Protein AF-A0A7Y2GIX5-F1 (afdb_monomer_lite)

pLDDT: mean 75.98, std 19.27, range [40.0, 98.56]

Radius of gyration: 36.36 Å; chains: 1; bounding box: 66×100×88 Å

Foldseek 3Di:
DDVVVLVVVCVVPVDRDPVLVVVLV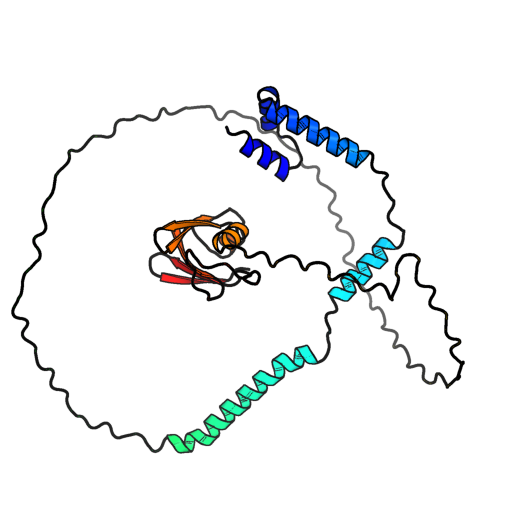VDVVSVVVVVVVVVVVVVVVPPPPDDDPPCPVVVVVVVVVVVVPDPPDPVVVVVVVVVVVVVVVVVVVCVVCVVVPPPPDDDPDPPPDPPDDDDDDDDDDDDDDDDDDDDDDDDDDDDDPDDDDPDDDPDPPPDPPDDPPPDDPDDPPDDPPPDPDPDDDPDDDPPPPPPPPPPDPPPDDVPPPDDPPPPPPQDFDAPQRLVVQQQFHWDDDDFWIFTQDGDPPGLCVVLVHDHGKTWQDFPPHGHGPPDGHHPPRNSQWTWIADPNDTDITGGD

Sequence (300 aa):
MKCSNYREEFEVQGIASGEFTSHSLECADCAQFLKEDSALTELIGELPKREAPADFGVAVRSRIQRRKSGPSGFWSVARIAVPAAAMILIVGFVVMNSDLFINDSPKLNDTAVKLDKRDTTGDEAPVLQEENAGEPVSPKESIPVAESNSELAAGDREVPNGPSKDEDQEARKDIPVKKKESLSSIDSTDQAFEEVETTNPPGLDPDKKLEDVKRPEKRSFTDSEILRALGMNTVWNGSRLMVTSVTRNSVAQRSGVRTGDRILSIDGRAVSKDSVGSAKAQALALRVMRKGKALNLSIR

Secondary structure (DSSP, 8-state):
--HHHHHHHHHHHSS--HHHHHHHHH-HHHHHHHHHHHHHHHHHHHS--PPPPTTHHHHHHHHHHHHH----STHHHHHHHHHHHHHHHHHHHHHHHHTTTSS------------------------------------------------------------------------------------------------PPTT--TTS------PPP-PPEEHHHHHHHTTEEEEEETTEEEEEEE-TT-HHHHTT--TTPEEEEETTEEP-TT-EE-TT----EEEEEETTEEEEEE--

Structure (mmCIF, N/CA/C/O backbone):
data_AF-A0A7Y2GIX5-F1
#
_entry.id   AF-A0A7Y2GIX5-F1
#
loop_
_atom_site.group_PDB
_atom_site.id
_atom_site.type_symbol
_atom_site.label_atom_id
_atom_site.label_alt_id
_atom_site.label_comp_id
_atom_site.label_asym_id
_atom_site.label_entity_id
_atom_site.label_seq_id
_atom_site.pdbx_PDB_ins_code
_atom_site.Cartn_x
_atom_site.Cartn_y
_atom_site.Cartn_z
_atom_site.occupancy
_atom_site.B_iso_or_equiv
_atom_site.auth_seq_id
_atom_site.auth_comp_id
_atom_site.auth_asym_id
_atom_site.auth_atom_id
_atom_site.pdbx_PDB_model_num
ATOM 1 N N . MET A 1 1 ? 5.798 27.059 -12.570 1.00 62.78 1 MET A N 1
ATOM 2 C CA . MET A 1 1 ? 5.590 25.677 -12.068 1.00 62.78 1 MET A CA 1
ATOM 3 C C . MET A 1 1 ? 6.943 25.079 -11.704 1.00 62.78 1 MET A C 1
ATOM 5 O O . MET A 1 1 ? 7.944 25.597 -12.177 1.00 62.78 1 MET A O 1
ATOM 9 N N . LYS A 1 2 ? 7.007 24.063 -10.836 1.00 86.75 2 LYS A N 1
ATOM 10 C CA . LYS A 1 2 ? 8.286 23.442 -10.445 1.00 86.75 2 LYS A CA 1
ATOM 11 C C . LYS A 1 2 ? 8.685 22.384 -11.479 1.00 86.75 2 LYS A C 1
AT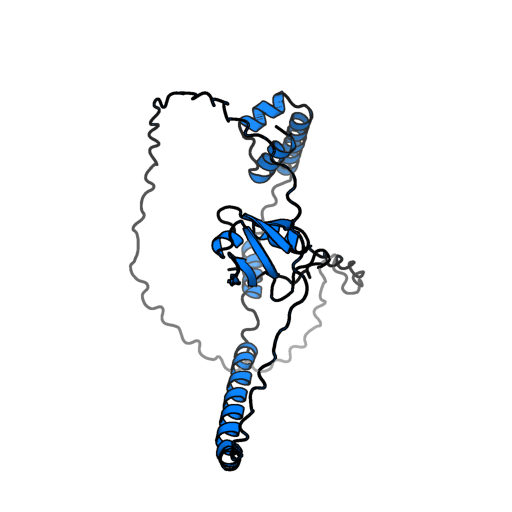OM 13 O O . LYS A 1 2 ? 7.836 21.571 -11.836 1.00 86.75 2 LYS A O 1
ATOM 18 N N . CYS A 1 3 ? 9.956 22.351 -11.888 1.00 90.00 3 CYS A N 1
ATOM 19 C CA . CYS A 1 3 ? 10.505 21.366 -12.837 1.00 90.00 3 CYS A CA 1
ATOM 20 C C . CYS A 1 3 ? 10.220 19.907 -12.428 1.00 90.00 3 CYS A C 1
ATOM 22 O O . CYS A 1 3 ? 10.096 19.030 -13.275 1.00 90.00 3 CYS A O 1
ATOM 24 N N . SER A 1 4 ? 10.047 19.651 -11.126 1.00 89.00 4 SER A N 1
ATOM 25 C CA . SER A 1 4 ? 9.683 18.338 -10.584 1.00 89.00 4 SER A CA 1
ATOM 26 C C . SER A 1 4 ? 8.374 17.780 -11.146 1.00 89.00 4 SER A C 1
ATOM 28 O O . SER A 1 4 ? 8.296 16.587 -11.402 1.00 89.00 4 SER A O 1
ATOM 30 N N . ASN A 1 5 ? 7.361 18.627 -11.357 1.00 89.62 5 ASN A N 1
ATOM 31 C CA . ASN A 1 5 ? 6.044 18.169 -11.811 1.00 89.62 5 ASN A CA 1
ATOM 32 C C . ASN A 1 5 ? 6.099 17.702 -13.269 1.00 89.62 5 ASN A C 1
ATOM 34 O O . ASN A 1 5 ? 5.530 16.680 -13.625 1.00 89.62 5 ASN A O 1
ATOM 38 N N . TYR A 1 6 ? 6.841 18.447 -14.084 1.00 87.69 6 TYR A N 1
ATOM 39 C CA . TYR A 1 6 ? 7.072 18.160 -15.493 1.00 87.69 6 TYR A CA 1
ATOM 40 C C . TYR A 1 6 ? 7.878 16.871 -15.698 1.00 87.69 6 TYR A C 1
ATOM 42 O O . TYR A 1 6 ? 7.581 16.087 -16.595 1.00 87.69 6 TYR A O 1
ATOM 50 N N . ARG A 1 7 ? 8.856 16.611 -14.822 1.00 88.19 7 ARG A N 1
ATOM 51 C CA . ARG A 1 7 ? 9.623 15.361 -14.835 1.00 88.19 7 ARG A CA 1
ATOM 52 C C . ARG A 1 7 ? 8.773 14.143 -14.464 1.00 88.19 7 ARG A C 1
ATOM 54 O O . ARG A 1 7 ? 8.857 13.127 -15.142 1.00 88.19 7 ARG A O 1
ATOM 61 N N . GLU A 1 8 ? 7.951 14.250 -13.421 1.00 89.62 8 GLU A N 1
ATOM 62 C CA . GLU A 1 8 ? 7.062 13.158 -12.995 1.00 89.62 8 GLU A CA 1
ATOM 63 C C . GLU A 1 8 ? 6.050 12.800 -14.094 1.00 89.62 8 GLU A C 1
ATOM 65 O O . GLU A 1 8 ? 5.787 11.625 -14.343 1.00 89.62 8 GLU A O 1
ATOM 70 N N . GLU A 1 9 ? 5.530 13.800 -14.809 1.00 86.12 9 GLU A N 1
ATOM 71 C CA . GLU A 1 9 ? 4.631 13.565 -15.939 1.00 86.12 9 GLU A CA 1
ATOM 72 C C . GLU A 1 9 ? 5.317 12.804 -17.086 1.00 86.12 9 GLU A C 1
ATOM 74 O O . GLU A 1 9 ? 4.753 11.832 -17.599 1.00 86.12 9 GLU A O 1
ATOM 79 N N . PHE A 1 10 ? 6.546 13.193 -17.445 1.00 89.00 10 PHE A N 1
ATOM 80 C CA . PHE A 1 10 ? 7.330 12.511 -18.477 1.00 89.00 10 PHE A CA 1
ATOM 81 C C . PHE A 1 10 ? 7.661 11.062 -18.088 1.00 89.00 10 PHE A C 1
ATOM 83 O O . PHE A 1 10 ? 7.477 10.156 -18.899 1.00 89.00 10 PHE A O 1
ATOM 90 N N . GLU A 1 11 ? 8.077 10.817 -16.840 1.00 86.50 11 GLU A N 1
ATOM 91 C CA . GLU A 1 11 ? 8.403 9.470 -16.344 1.00 86.50 11 GLU A CA 1
ATOM 92 C C . GLU A 1 11 ? 7.187 8.524 -16.354 1.00 86.50 11 GLU A C 1
ATOM 94 O O . GLU A 1 11 ? 7.335 7.327 -16.603 1.00 86.50 11 GLU A O 1
ATOM 99 N N . VAL A 1 12 ? 5.976 9.039 -16.116 1.00 87.88 12 VAL A N 1
ATOM 100 C CA . VAL A 1 12 ? 4.748 8.225 -16.115 1.00 87.88 12 VAL A CA 1
ATOM 101 C C . VAL A 1 12 ? 4.270 7.901 -17.530 1.00 87.88 12 VAL A C 1
ATOM 103 O O . VAL A 1 12 ? 3.783 6.795 -17.771 1.00 87.88 12 VAL A O 1
ATOM 106 N N . GLN A 1 13 ? 4.362 8.857 -18.457 1.00 87.06 13 GLN A N 1
ATOM 107 C CA . GLN A 1 13 ? 3.805 8.698 -19.803 1.00 87.06 13 GLN A CA 1
ATOM 108 C C . GLN A 1 13 ? 4.812 8.131 -20.811 1.00 87.06 13 GLN A C 1
ATOM 110 O O . GLN A 1 13 ? 4.396 7.518 -21.794 1.00 87.06 13 GLN A O 1
ATOM 115 N N . GLY A 1 14 ? 6.116 8.328 -20.591 1.00 85.62 14 GLY A N 1
ATOM 116 C CA . GLY A 1 14 ? 7.178 7.951 -21.531 1.00 85.62 14 GLY A CA 1
ATOM 117 C C . GLY A 1 14 ? 7.144 8.728 -22.854 1.00 85.62 14 GLY A C 1
ATOM 118 O O . GLY A 1 14 ? 7.783 8.322 -23.821 1.00 85.62 14 GLY A O 1
ATOM 119 N N . ILE A 1 15 ? 6.361 9.809 -22.928 1.00 87.62 15 ILE A N 1
ATOM 120 C CA . ILE A 1 15 ? 6.192 10.656 -24.113 1.00 87.62 15 ILE A CA 1
ATOM 121 C C . ILE A 1 15 ? 6.217 12.115 -23.648 1.00 87.62 15 ILE A C 1
ATOM 123 O O . ILE A 1 15 ? 5.520 12.480 -22.701 1.00 87.62 15 ILE A O 1
ATOM 127 N N . ALA A 1 16 ? 7.005 12.962 -24.316 1.00 86.94 16 ALA A N 1
ATOM 128 C CA . ALA A 1 16 ? 7.039 14.395 -24.039 1.00 86.94 16 ALA A CA 1
ATOM 129 C C . ALA A 1 16 ? 5.707 15.051 -24.423 1.00 86.94 16 ALA A C 1
ATOM 131 O O . ALA A 1 16 ? 5.334 15.081 -25.597 1.00 86.94 16 ALA A O 1
ATOM 132 N N . SER A 1 17 ? 4.997 15.604 -23.438 1.00 91.81 17 SER A N 1
ATOM 133 C CA . SER A 1 17 ? 3.831 16.446 -23.702 1.00 91.81 17 SER A CA 1
ATOM 134 C C . SER A 1 17 ? 4.256 17.757 -24.386 1.00 91.81 17 SER A C 1
ATOM 136 O O . SER A 1 17 ? 5.404 18.204 -24.279 1.00 91.81 17 SER A O 1
ATOM 138 N N . GLY A 1 18 ? 3.334 18.403 -25.108 1.00 91.56 18 GLY A N 1
ATOM 139 C CA . GLY A 1 18 ? 3.608 19.699 -25.747 1.00 91.56 18 GLY A CA 1
ATOM 140 C C . GLY A 1 18 ? 4.026 20.773 -24.733 1.00 91.56 18 GLY A C 1
ATOM 141 O O . GLY A 1 18 ? 4.955 21.539 -24.987 1.00 91.56 18 GLY A O 1
ATOM 142 N N . GLU A 1 19 ? 3.411 20.762 -23.547 1.00 90.94 19 GLU A N 1
ATOM 143 C CA . GLU A 1 19 ? 3.755 21.656 -22.436 1.00 90.94 19 GLU A CA 1
ATOM 144 C C . GLU A 1 19 ? 5.167 21.378 -21.905 1.00 90.94 19 GLU A C 1
ATOM 146 O O . GLU A 1 19 ? 5.965 22.310 -21.781 1.00 90.94 19 GLU A O 1
ATOM 151 N N . PHE A 1 20 ? 5.527 20.106 -21.695 1.00 92.38 20 PHE A N 1
ATOM 152 C CA . PHE A 1 20 ? 6.882 19.722 -21.290 1.00 92.38 20 PHE A CA 1
ATOM 153 C C . PHE A 1 20 ? 7.936 20.191 -22.298 1.00 92.38 20 PHE A C 1
ATOM 155 O O . PHE A 1 20 ? 8.972 20.739 -21.920 1.00 92.38 20 PHE A O 1
ATOM 162 N N . THR A 1 21 ? 7.638 20.032 -23.588 1.00 91.94 21 THR A N 1
ATOM 163 C CA . THR A 1 21 ? 8.539 20.439 -24.671 1.00 91.94 21 THR A CA 1
ATOM 164 C C . THR A 1 21 ? 8.776 21.948 -24.632 1.00 91.94 21 THR A C 1
ATOM 166 O O . THR A 1 21 ? 9.927 22.382 -24.655 1.00 91.94 21 THR A O 1
ATOM 169 N N . SER A 1 22 ? 7.714 22.748 -24.472 1.00 94.62 22 SER A N 1
ATOM 170 C CA . SER A 1 22 ? 7.843 24.206 -24.338 1.00 94.62 22 SER A CA 1
ATOM 171 C C . SER A 1 22 ? 8.658 24.609 -23.105 1.00 94.62 22 SER A C 1
ATOM 173 O O . SER A 1 22 ? 9.561 25.435 -23.208 1.00 94.62 22 SER A O 1
ATOM 175 N N . HIS A 1 23 ? 8.440 23.951 -21.963 1.00 94.56 23 HIS A N 1
ATOM 176 C CA . HIS A 1 23 ? 9.184 24.234 -20.738 1.00 94.56 23 HIS A CA 1
ATOM 177 C C . HIS A 1 23 ? 10.669 23.864 -20.851 1.00 94.56 23 HIS A C 1
ATOM 179 O O . HIS A 1 23 ? 11.533 24.586 -20.351 1.00 94.56 23 HIS A O 1
ATOM 185 N N . SER A 1 24 ? 10.985 22.760 -21.533 1.00 94.31 24 SER A N 1
ATOM 186 C CA . SER A 1 24 ? 12.366 22.317 -21.741 1.00 94.31 24 SER A CA 1
ATOM 187 C C . SER A 1 24 ? 13.188 23.286 -22.598 1.00 94.31 24 SER A C 1
ATOM 189 O O . SER A 1 24 ? 14.404 23.326 -22.457 1.00 94.31 24 SER A O 1
ATOM 191 N N . LEU A 1 25 ? 12.544 24.114 -23.431 1.00 96.19 25 LEU A N 1
ATOM 192 C CA . LEU A 1 25 ? 13.228 25.176 -24.177 1.00 96.19 25 LEU A CA 1
ATOM 193 C C . LEU A 1 25 ? 13.642 26.345 -23.274 1.00 96.19 25 LEU A C 1
ATOM 195 O O . LEU A 1 25 ? 14.626 27.023 -23.562 1.00 96.19 25 LEU A O 1
ATOM 199 N N . GLU A 1 26 ? 12.912 26.572 -22.183 1.00 96.56 26 GLU A N 1
ATOM 200 C CA . GLU A 1 26 ? 13.150 27.682 -21.256 1.00 96.56 26 GLU A CA 1
ATOM 201 C C . GLU A 1 26 ? 14.006 27.274 -20.044 1.00 96.56 26 GLU A C 1
ATOM 203 O O . GLU A 1 26 ? 14.665 28.117 -19.434 1.00 96.56 26 GLU A O 1
ATOM 208 N N . CYS A 1 27 ? 14.021 25.987 -19.679 1.00 96.50 27 CYS A N 1
ATOM 209 C CA . CYS A 1 27 ? 14.715 25.469 -18.501 1.00 96.50 27 CYS A CA 1
ATOM 210 C C . CYS A 1 27 ? 15.914 24.582 -18.872 1.00 96.50 27 CYS A C 1
ATOM 212 O O . CYS A 1 27 ? 15.746 23.476 -19.389 1.00 96.50 27 CYS A O 1
ATOM 214 N N . ALA A 1 28 ? 17.125 25.027 -18.515 1.00 96.56 28 ALA A N 1
ATOM 215 C CA . ALA A 1 28 ? 18.375 24.316 -18.802 1.00 96.56 28 ALA A CA 1
ATOM 216 C C . ALA A 1 28 ? 18.419 22.885 -18.227 1.00 96.56 28 ALA A C 1
ATOM 218 O O . ALA A 1 28 ? 18.836 21.963 -18.925 1.00 96.56 28 ALA A O 1
ATOM 219 N N . ASP A 1 29 ? 17.935 22.682 -16.998 1.00 95.06 29 ASP A N 1
ATOM 220 C CA . ASP A 1 29 ? 17.941 21.363 -16.348 1.00 95.06 29 ASP A CA 1
ATOM 221 C C . ASP A 1 29 ? 17.019 20.368 -17.071 1.00 95.06 29 ASP A C 1
ATOM 223 O O . ASP A 1 29 ? 17.379 19.211 -17.287 1.00 95.06 29 ASP A O 1
ATOM 227 N N . CYS A 1 30 ? 15.831 20.820 -17.493 1.00 93.94 30 CYS A N 1
ATOM 228 C CA . CYS A 1 30 ? 14.892 19.979 -18.239 1.00 93.94 30 CYS A CA 1
ATOM 229 C C . CYS A 1 30 ? 15.415 19.671 -19.650 1.00 93.94 30 CYS A C 1
ATOM 231 O O . CYS A 1 30 ? 15.248 18.552 -20.136 1.00 93.94 30 CYS A O 1
ATOM 233 N N . ALA A 1 31 ? 16.095 20.631 -20.287 1.00 95.31 31 ALA A N 1
ATOM 234 C CA . ALA A 1 31 ? 16.767 20.410 -21.565 1.00 95.31 31 ALA A CA 1
ATOM 235 C C . ALA A 1 31 ? 17.876 19.353 -21.457 1.00 95.31 31 ALA A C 1
ATOM 237 O O . ALA A 1 31 ? 18.022 18.513 -22.347 1.00 95.31 31 ALA A O 1
ATOM 238 N N . GLN A 1 32 ? 18.663 19.387 -20.376 1.00 96.12 32 GLN A N 1
ATOM 239 C CA . GLN A 1 32 ? 19.712 18.400 -20.136 1.00 96.12 32 GLN A CA 1
ATOM 240 C C . GLN A 1 32 ? 19.120 17.005 -19.913 1.00 96.12 32 GLN A C 1
ATOM 242 O O . GLN A 1 32 ? 19.576 16.051 -20.538 1.00 96.12 32 GLN A O 1
ATOM 247 N N . PHE A 1 33 ? 18.063 16.897 -19.108 1.00 94.62 33 PHE A N 1
ATOM 248 C CA . PHE A 1 33 ? 17.370 15.630 -18.879 1.00 94.62 33 PHE A CA 1
ATOM 249 C C . PHE A 1 33 ? 16.856 14.995 -20.184 1.00 94.62 33 PHE A C 1
ATOM 251 O O . PHE A 1 33 ? 17.075 13.809 -20.410 1.00 94.62 33 PHE A O 1
ATOM 258 N N . LEU A 1 34 ? 16.254 15.778 -21.089 1.00 93.69 34 LEU A N 1
ATOM 259 C CA . LEU A 1 34 ? 15.816 15.278 -22.402 1.00 93.69 34 LEU A CA 1
ATOM 260 C C . LEU A 1 34 ? 16.970 14.757 -23.271 1.00 93.69 34 LEU A C 1
ATOM 262 O O . LEU A 1 34 ? 16.812 13.775 -24.000 1.00 93.69 34 LEU A O 1
ATOM 266 N N . LYS A 1 35 ? 18.140 15.402 -23.207 1.00 95.50 35 LYS A N 1
ATOM 267 C CA . LYS A 1 35 ? 19.342 14.926 -23.909 1.00 95.50 35 LYS A CA 1
ATOM 268 C C . LYS A 1 35 ? 19.853 13.613 -23.323 1.00 95.50 35 LYS A C 1
ATOM 270 O O . LYS A 1 35 ? 20.238 12.726 -24.074 1.00 95.50 35 LYS A O 1
ATOM 275 N N . GLU A 1 36 ? 19.842 13.483 -22.000 1.00 95.62 36 GLU A N 1
ATOM 276 C CA . GLU A 1 36 ? 20.255 12.254 -21.316 1.00 95.62 36 GLU A CA 1
ATOM 277 C C . GLU A 1 36 ? 19.303 11.089 -21.622 1.00 95.62 36 GLU A C 1
ATOM 279 O O . GLU A 1 36 ? 19.762 9.991 -21.931 1.00 95.62 36 GLU A O 1
ATOM 284 N N . ASP A 1 37 ? 17.991 11.328 -21.606 1.00 93.88 37 ASP A N 1
ATOM 285 C CA . ASP A 1 37 ? 16.978 10.302 -21.878 1.00 93.88 37 ASP A CA 1
ATOM 286 C C . ASP A 1 37 ? 16.980 9.841 -23.346 1.00 93.88 37 ASP A C 1
ATOM 288 O O . ASP A 1 37 ? 16.918 8.642 -23.636 1.00 93.88 37 ASP A O 1
ATOM 292 N N . SER A 1 38 ? 17.142 10.776 -24.288 1.00 93.19 38 SER A N 1
ATOM 293 C CA . SER A 1 38 ? 17.292 10.432 -25.709 1.00 93.19 38 SER A CA 1
ATOM 294 C C . SER A 1 38 ? 18.578 9.647 -25.978 1.00 93.19 38 SER A C 1
ATOM 296 O O . SER A 1 38 ? 18.518 8.629 -26.666 1.00 93.19 38 SER A O 1
ATOM 298 N N . ALA A 1 39 ? 19.705 10.032 -25.369 1.00 96.00 39 ALA A N 1
ATOM 299 C CA . ALA A 1 39 ? 20.955 9.273 -25.453 1.00 96.00 39 ALA A CA 1
ATOM 300 C C . ALA A 1 39 ? 20.824 7.867 -24.840 1.00 96.00 39 ALA A C 1
ATOM 302 O O . ALA A 1 39 ? 21.333 6.891 -25.388 1.00 96.00 39 ALA A O 1
ATOM 303 N N . LEU A 1 40 ? 20.109 7.729 -23.721 1.00 95.69 40 LEU A N 1
ATOM 304 C CA . LEU A 1 40 ? 19.841 6.429 -23.107 1.00 95.69 40 LEU A CA 1
ATOM 305 C C . LEU A 1 40 ? 18.941 5.558 -23.993 1.00 95.69 40 LEU A C 1
ATOM 307 O O . LEU A 1 40 ? 19.185 4.359 -24.129 1.00 95.69 40 LEU A O 1
ATOM 311 N N . THR A 1 41 ? 17.934 6.151 -24.632 1.00 92.25 41 THR A N 1
ATOM 312 C CA . THR A 1 41 ? 17.050 5.450 -25.573 1.00 92.25 41 THR A CA 1
ATOM 313 C C . THR A 1 41 ? 17.809 4.986 -26.816 1.00 92.25 41 THR A C 1
ATOM 315 O O . THR A 1 41 ? 17.589 3.867 -27.281 1.00 92.25 41 THR A O 1
ATOM 318 N N . GLU A 1 42 ? 18.739 5.799 -27.317 1.00 95.62 42 GLU A N 1
ATOM 319 C CA . GLU A 1 42 ? 19.650 5.432 -28.404 1.00 95.62 42 GLU A CA 1
ATOM 320 C C . GLU A 1 42 ? 20.543 4.251 -28.000 1.00 95.62 42 GLU A C 1
ATOM 322 O O . GLU A 1 42 ? 20.539 3.226 -28.681 1.00 95.62 42 GLU A O 1
ATOM 327 N N . LEU A 1 43 ? 21.187 4.315 -26.828 1.00 96.12 43 LEU A N 1
ATOM 328 C CA . LEU A 1 43 ? 22.008 3.219 -26.296 1.00 96.12 43 LEU A CA 1
ATOM 329 C C . LEU A 1 43 ? 21.215 1.915 -26.114 1.00 96.12 43 LEU A C 1
ATOM 331 O O . LEU A 1 43 ? 21.725 0.831 -26.399 1.00 96.12 43 LEU A O 1
ATOM 335 N N . ILE A 1 44 ? 19.964 1.991 -25.649 1.00 94.69 44 ILE A N 1
ATOM 336 C CA . ILE A 1 44 ? 19.090 0.813 -25.534 1.00 94.69 44 ILE A CA 1
ATOM 337 C C . ILE A 1 44 ? 18.685 0.296 -26.920 1.00 94.69 44 ILE A C 1
ATOM 339 O O . ILE A 1 44 ? 18.570 -0.916 -27.109 1.00 94.69 44 ILE A O 1
ATOM 343 N N . GLY A 1 45 ? 18.478 1.191 -27.886 1.00 93.81 45 GLY A N 1
ATOM 344 C CA . GLY A 1 45 ? 18.160 0.850 -29.270 1.00 93.81 45 GLY A CA 1
ATOM 345 C C . GLY A 1 45 ? 19.308 0.153 -30.003 1.00 93.81 45 GLY A C 1
ATOM 346 O O . GLY A 1 45 ? 19.052 -0.732 -30.823 1.00 93.81 45 GLY A O 1
ATOM 347 N N . GLU A 1 46 ? 20.552 0.504 -29.676 1.00 95.75 46 GLU A N 1
ATOM 348 C CA . GLU A 1 46 ? 21.765 -0.123 -30.215 1.00 95.75 46 GLU A CA 1
ATOM 349 C C . GLU A 1 46 ? 22.038 -1.520 -29.647 1.00 95.75 46 GLU A C 1
ATOM 351 O O . GLU A 1 46 ? 22.796 -2.294 -30.243 1.00 95.75 46 GLU A O 1
ATOM 356 N N . LEU A 1 47 ? 21.417 -1.892 -28.520 1.00 95.25 47 LEU A N 1
ATOM 357 C CA . LEU A 1 47 ? 21.562 -3.245 -27.995 1.00 95.25 47 LEU A CA 1
ATOM 358 C C . LEU A 1 47 ? 21.029 -4.254 -29.028 1.00 95.25 47 LEU A C 1
ATOM 360 O O . LEU A 1 47 ? 19.873 -4.161 -29.454 1.00 95.25 47 LEU A O 1
ATOM 364 N N . PRO A 1 48 ? 21.835 -5.258 -29.428 1.00 91.56 48 PRO A N 1
ATOM 365 C CA . PRO A 1 48 ? 21.421 -6.221 -30.434 1.00 91.56 48 PRO A CA 1
ATOM 366 C C . PRO A 1 48 ? 20.170 -6.951 -29.949 1.00 91.56 48 PRO A C 1
ATOM 368 O O . PRO A 1 48 ? 20.172 -7.588 -28.890 1.00 91.56 48 PRO A O 1
ATOM 371 N N . LYS A 1 49 ? 19.095 -6.874 -30.739 1.00 87.75 49 LYS A N 1
ATOM 372 C CA . LYS A 1 49 ? 17.863 -7.621 -30.479 1.00 87.75 49 LYS A CA 1
ATOM 373 C C . LYS A 1 49 ? 18.191 -9.110 -30.526 1.00 87.75 49 LYS A C 1
ATOM 375 O O . LYS A 1 49 ? 18.326 -9.691 -31.598 1.00 87.75 49 LYS A O 1
ATOM 380 N N . ARG A 1 50 ? 18.344 -9.737 -29.358 1.00 88.69 50 ARG A N 1
ATOM 381 C CA . ARG A 1 50 ? 18.426 -11.195 -29.279 1.00 88.69 50 ARG A CA 1
ATOM 382 C C . ARG A 1 50 ? 17.050 -11.755 -29.583 1.00 88.69 50 ARG A C 1
ATOM 384 O O . ARG A 1 50 ? 16.103 -11.517 -28.835 1.00 88.69 50 ARG A O 1
ATOM 391 N 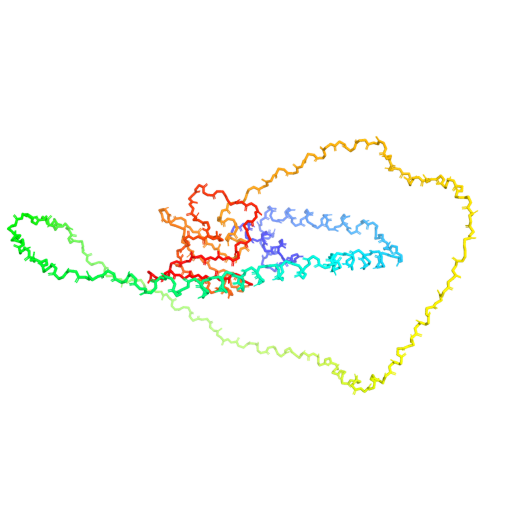N . GLU A 1 51 ? 16.952 -12.509 -30.667 1.00 91.31 51 GLU A N 1
ATOM 392 C CA . GLU A 1 51 ? 15.783 -13.338 -30.911 1.00 91.31 51 GLU A CA 1
ATOM 393 C C . GLU A 1 51 ? 15.646 -14.329 -29.755 1.00 91.31 51 GLU A C 1
ATOM 395 O O . GLU A 1 51 ? 16.610 -14.981 -29.338 1.00 91.31 51 GLU A O 1
ATOM 400 N N . ALA A 1 52 ? 14.448 -14.388 -29.174 1.00 87.94 52 ALA A N 1
ATOM 401 C CA . ALA A 1 52 ? 14.165 -15.382 -28.159 1.00 87.94 52 ALA A CA 1
ATOM 402 C C . ALA A 1 52 ? 14.335 -16.773 -28.797 1.00 87.94 52 ALA A C 1
ATOM 404 O O . ALA A 1 52 ? 13.837 -16.983 -29.905 1.00 87.94 52 ALA A O 1
ATOM 405 N N . PRO A 1 53 ? 15.001 -17.731 -28.124 1.00 88.31 53 PRO A N 1
ATOM 406 C CA . PRO A 1 53 ? 15.048 -19.109 -28.597 1.00 88.31 53 PRO A CA 1
ATOM 407 C C . PRO A 1 53 ? 13.632 -19.605 -28.904 1.00 88.31 53 PRO A C 1
ATOM 409 O O . PRO A 1 53 ? 12.700 -19.261 -28.169 1.00 88.31 53 PRO A O 1
ATOM 412 N N . ALA A 1 54 ? 13.467 -20.434 -29.939 1.00 91.00 54 ALA A N 1
ATOM 413 C CA . ALA A 1 54 ? 12.158 -20.952 -30.360 1.00 91.00 54 ALA A CA 1
ATOM 414 C C . ALA A 1 54 ? 11.351 -21.575 -29.195 1.00 91.00 54 ALA A C 1
ATOM 416 O O . ALA A 1 54 ? 10.122 -21.499 -29.162 1.00 91.00 54 ALA A O 1
ATOM 417 N N . ASP A 1 55 ? 12.047 -22.091 -28.178 1.00 90.62 55 ASP A N 1
ATOM 418 C CA . ASP A 1 55 ? 11.459 -22.748 -27.009 1.00 90.62 55 ASP A CA 1
ATOM 419 C C . ASP A 1 55 ? 11.135 -21.813 -25.833 1.00 90.62 55 ASP A C 1
ATOM 421 O O . ASP A 1 55 ? 10.572 -22.259 -24.827 1.00 90.62 55 ASP A O 1
ATOM 425 N N . PHE A 1 56 ? 11.445 -20.514 -25.912 1.00 89.56 56 PHE A N 1
ATOM 426 C CA . PHE A 1 56 ? 11.228 -19.579 -24.801 1.00 89.56 56 PHE A CA 1
ATOM 427 C C . PHE A 1 56 ? 9.757 -19.542 -24.366 1.00 89.56 56 PHE A C 1
ATOM 429 O O . PHE A 1 56 ? 9.452 -19.605 -23.173 1.00 89.56 56 PHE A O 1
ATOM 436 N N . GLY A 1 57 ? 8.828 -19.532 -25.328 1.00 87.25 57 GLY A N 1
ATOM 437 C CA . GLY A 1 57 ? 7.394 -19.585 -25.042 1.00 87.25 57 GLY A CA 1
ATOM 438 C C . GLY A 1 57 ? 6.985 -20.863 -24.302 1.00 87.25 57 GLY A C 1
ATOM 439 O O . GLY A 1 57 ? 6.182 -20.812 -23.367 1.00 87.25 57 GLY A O 1
ATOM 440 N N . VAL A 1 58 ? 7.582 -22.003 -24.658 1.00 87.50 58 VAL A N 1
ATOM 441 C CA . VAL A 1 58 ? 7.310 -23.308 -24.033 1.00 87.50 58 VAL A CA 1
ATOM 442 C C . VAL A 1 58 ? 7.878 -23.358 -22.611 1.00 87.50 58 VAL A C 1
ATOM 444 O O . VAL A 1 58 ? 7.184 -23.757 -21.668 1.00 87.50 58 VAL A O 1
ATOM 447 N N . ALA A 1 59 ? 9.107 -22.876 -22.419 1.00 85.62 59 ALA A N 1
ATOM 448 C CA . ALA A 1 59 ? 9.762 -22.798 -21.115 1.00 85.62 59 ALA A CA 1
ATOM 449 C C . ALA A 1 59 ? 9.037 -21.836 -20.154 1.00 85.62 59 ALA A C 1
ATOM 451 O O . ALA A 1 59 ? 8.820 -22.155 -18.981 1.00 85.62 59 ALA A O 1
ATOM 452 N N . VAL A 1 60 ? 8.588 -20.677 -20.639 1.00 91.25 60 VAL A N 1
ATOM 453 C CA . VAL A 1 60 ? 7.837 -19.713 -19.822 1.00 91.25 60 VAL A CA 1
ATOM 454 C C . VAL A 1 60 ? 6.454 -20.259 -19.470 1.00 91.25 60 VAL A C 1
ATOM 456 O O . VAL A 1 60 ? 6.058 -20.227 -18.301 1.00 91.25 60 VAL A O 1
ATOM 459 N N . ARG A 1 61 ? 5.729 -20.829 -20.441 1.00 87.19 61 ARG A N 1
ATOM 460 C CA . ARG A 1 61 ? 4.386 -21.382 -20.211 1.00 87.19 61 ARG A CA 1
ATOM 461 C C . ARG A 1 61 ? 4.407 -22.559 -19.239 1.00 87.19 61 ARG A C 1
ATOM 463 O O . ARG A 1 61 ? 3.575 -22.599 -18.332 1.00 87.19 61 ARG A O 1
ATOM 470 N N . SER A 1 62 ? 5.377 -23.464 -19.367 1.00 82.69 62 SER A N 1
ATOM 471 C CA . SER A 1 62 ? 5.550 -24.586 -18.432 1.00 82.69 62 SER A CA 1
ATOM 472 C C . SER A 1 62 ? 5.878 -24.107 -17.013 1.00 82.69 62 SER A C 1
ATOM 474 O O . SER A 1 62 ? 5.340 -24.639 -16.037 1.00 82.69 62 SER A O 1
ATOM 476 N N . ARG A 1 63 ? 6.672 -23.037 -16.867 1.00 81.69 63 ARG A N 1
ATOM 477 C CA . ARG A 1 63 ? 6.988 -22.443 -15.558 1.00 81.69 63 ARG A CA 1
ATOM 478 C C . ARG A 1 63 ? 5.788 -21.732 -14.922 1.00 81.69 63 ARG A C 1
ATOM 480 O O . ARG A 1 63 ? 5.590 -21.848 -13.712 1.00 81.69 63 ARG A O 1
ATOM 487 N N . ILE A 1 64 ? 4.960 -21.048 -15.715 1.00 83.88 64 ILE A N 1
ATOM 488 C CA . ILE A 1 64 ? 3.713 -20.425 -15.235 1.00 83.88 64 ILE A CA 1
ATOM 489 C C . ILE A 1 64 ? 2.705 -21.502 -14.812 1.00 83.88 64 ILE A C 1
ATOM 491 O O . ILE A 1 64 ? 2.101 -21.390 -13.743 1.00 83.88 64 ILE A O 1
ATOM 495 N N . GLN A 1 65 ? 2.555 -22.573 -15.597 1.00 80.50 65 GLN A N 1
ATOM 496 C CA . GLN A 1 65 ? 1.656 -23.679 -15.257 1.00 80.50 65 GLN A CA 1
ATOM 497 C C . GLN A 1 65 ? 2.087 -24.399 -13.974 1.00 80.50 65 GLN A C 1
ATOM 499 O O . GLN A 1 65 ? 1.235 -24.643 -13.122 1.00 80.50 65 GLN A O 1
ATOM 504 N N . ARG A 1 66 ? 3.395 -24.616 -13.761 1.00 75.44 66 ARG A N 1
ATOM 505 C CA . ARG A 1 66 ? 3.916 -25.179 -12.500 1.00 75.44 66 ARG A CA 1
ATOM 506 C C . ARG A 1 66 ? 3.622 -24.320 -11.269 1.00 75.44 66 ARG A C 1
ATOM 508 O O . ARG A 1 66 ? 3.459 -24.867 -10.186 1.00 75.44 66 ARG A O 1
ATOM 515 N N . ARG A 1 67 ? 3.540 -22.989 -11.404 1.00 65.88 67 ARG A N 1
ATOM 516 C CA . ARG A 1 67 ? 3.147 -22.107 -10.285 1.00 65.88 67 ARG A CA 1
ATOM 517 C C . ARG A 1 67 ? 1.642 -22.107 -10.028 1.00 65.88 67 ARG A C 1
ATOM 519 O O . ARG A 1 67 ? 1.229 -21.854 -8.901 1.00 65.88 67 ARG A O 1
ATOM 526 N N . LYS A 1 68 ? 0.829 -22.374 -11.054 1.00 64.19 68 LYS A N 1
ATOM 527 C CA . LYS A 1 68 ? -0.634 -22.430 -10.929 1.00 64.19 68 LYS A CA 1
ATOM 528 C C . LYS A 1 68 ? -1.113 -23.775 -10.377 1.00 64.19 68 LYS A C 1
ATOM 530 O O . LYS A 1 68 ? -2.105 -23.810 -9.657 1.00 64.19 68 LYS A O 1
ATOM 535 N N . SER A 1 69 ? -0.368 -24.853 -10.619 1.00 57.72 69 SER A N 1
ATOM 536 C CA . SER A 1 69 ? -0.501 -26.113 -9.889 1.00 57.72 69 SER A CA 1
ATOM 537 C C . SER A 1 69 ? 0.232 -26.026 -8.544 1.00 57.72 69 SER A C 1
ATOM 539 O O . SER A 1 69 ? 1.244 -26.692 -8.324 1.00 57.72 69 SER A O 1
ATOM 541 N N . GLY A 1 70 ? -0.265 -25.193 -7.624 1.00 60.41 70 GLY A N 1
ATOM 542 C CA . GLY A 1 70 ? 0.012 -25.432 -6.203 1.00 60.41 70 GLY A CA 1
ATOM 543 C C . GLY A 1 70 ? -0.412 -26.866 -5.852 1.00 60.41 70 GLY A C 1
ATOM 544 O O . GLY A 1 70 ? -1.260 -27.407 -6.563 1.00 60.41 70 GLY A O 1
ATOM 545 N N . PRO A 1 71 ? 0.168 -27.507 -4.820 1.00 56.25 71 PRO A N 1
ATOM 546 C CA . PRO A 1 71 ? -0.128 -28.897 -4.491 1.00 56.25 71 PRO A CA 1
ATOM 547 C C . PRO A 1 71 ? -1.636 -29.059 -4.275 1.00 56.25 71 PRO A C 1
ATOM 549 O O . PRO A 1 71 ? -2.160 -28.785 -3.198 1.00 56.25 71 PRO A O 1
ATOM 552 N N . SER A 1 72 ? -2.339 -29.518 -5.312 1.00 54.81 72 SER A N 1
ATOM 553 C CA . SER A 1 72 ? -3.760 -29.864 -5.308 1.00 54.81 72 SER A CA 1
ATOM 554 C C . SER A 1 72 ? -3.965 -31.214 -4.618 1.00 54.81 72 SER A C 1
ATOM 556 O O . SER A 1 72 ? -4.780 -32.032 -5.035 1.00 54.81 72 SER A O 1
ATOM 558 N N . GLY A 1 73 ? -3.144 -31.475 -3.603 1.00 57.91 73 GLY A N 1
ATOM 559 C CA . GLY A 1 73 ? -3.178 -32.663 -2.784 1.00 57.91 73 GLY A CA 1
ATOM 560 C C . GLY A 1 73 ? -4.128 -32.445 -1.622 1.00 57.91 73 GLY A C 1
ATOM 561 O O . GLY A 1 73 ? -4.261 -31.331 -1.118 1.00 57.91 73 GLY A O 1
ATOM 562 N N . PHE A 1 74 ? -4.736 -33.549 -1.203 1.00 59.44 74 PHE A N 1
ATOM 563 C CA . PHE A 1 74 ? -5.586 -33.823 -0.036 1.00 59.44 74 PHE A CA 1
ATOM 564 C C . PHE A 1 74 ? -5.507 -32.855 1.174 1.00 59.44 74 PHE A C 1
ATOM 566 O O . PHE A 1 74 ? -6.483 -32.673 1.898 1.00 59.44 74 PHE A O 1
ATOM 573 N N . TRP A 1 75 ? -4.375 -32.180 1.382 1.00 63.41 75 TRP A N 1
ATOM 574 C CA . TRP A 1 75 ? -4.145 -31.144 2.391 1.00 63.41 75 TRP A CA 1
ATOM 575 C C . TRP A 1 75 ? -5.066 -29.916 2.315 1.00 63.41 75 TRP A C 1
ATOM 577 O O . TRP A 1 75 ? -5.369 -29.334 3.358 1.00 63.41 75 TRP A O 1
ATOM 587 N N . SER A 1 76 ? -5.530 -29.496 1.134 1.00 61.41 76 SER A N 1
ATOM 588 C CA . SER A 1 76 ? -6.482 -28.374 1.034 1.00 61.41 76 SER A CA 1
ATOM 589 C C . SER A 1 76 ? -7.885 -28.754 1.521 1.00 61.41 76 SER A C 1
ATOM 591 O O . SER A 1 76 ? -8.536 -27.943 2.178 1.00 61.41 76 SER A O 1
ATOM 593 N N . VAL A 1 77 ? -8.314 -30.000 1.299 1.00 68.44 77 VAL A N 1
ATOM 594 C CA . VAL A 1 77 ? -9.582 -30.535 1.830 1.00 68.44 77 VAL A CA 1
ATOM 595 C C . VAL A 1 77 ? -9.477 -30.787 3.339 1.00 68.44 77 VAL A C 1
ATOM 597 O O . VAL A 1 77 ? -10.382 -30.424 4.091 1.00 68.44 77 VAL A O 1
ATOM 600 N N . ALA A 1 78 ? -8.340 -31.311 3.810 1.00 70.69 78 ALA A N 1
ATOM 601 C CA . ALA A 1 78 ? -8.110 -31.573 5.232 1.00 70.69 78 ALA A CA 1
ATOM 602 C C . ALA A 1 78 ? -8.214 -30.307 6.108 1.00 70.69 78 ALA A C 1
ATOM 604 O O . ALA A 1 78 ? -8.737 -30.370 7.219 1.00 70.69 78 ALA A O 1
ATOM 605 N N . ARG A 1 79 ? -7.797 -29.134 5.607 1.00 77.00 79 ARG A N 1
ATOM 606 C CA . ARG A 1 79 ? -7.899 -27.864 6.356 1.00 77.00 79 ARG A CA 1
ATOM 607 C C . ARG A 1 79 ? -9.332 -27.376 6.574 1.00 77.00 79 ARG A C 1
ATOM 609 O O . ARG A 1 79 ? -9.551 -26.598 7.496 1.00 77.00 79 ARG A O 1
ATOM 616 N N . ILE A 1 80 ? -10.284 -27.812 5.752 1.00 74.62 80 ILE A N 1
ATOM 617 C CA . ILE A 1 80 ? -11.698 -27.429 5.879 1.00 74.62 80 ILE A CA 1
ATOM 618 C C . ILE A 1 80 ? -12.466 -28.484 6.683 1.00 74.62 80 ILE A C 1
ATOM 620 O O . ILE A 1 80 ? -13.284 -28.137 7.532 1.00 74.62 80 ILE A O 1
ATOM 624 N N . ALA A 1 81 ? -12.171 -29.770 6.472 1.00 74.44 81 ALA A N 1
ATOM 625 C CA . ALA A 1 81 ? -12.890 -30.864 7.122 1.00 74.44 81 ALA A CA 1
ATOM 626 C C . ALA A 1 81 ? -12.634 -30.950 8.641 1.00 74.44 81 ALA A C 1
ATOM 628 O O . ALA A 1 81 ? -13.569 -31.177 9.408 1.00 74.44 81 ALA A O 1
ATOM 629 N N . VAL A 1 82 ? -11.392 -30.726 9.092 1.00 84.75 82 VAL A N 1
ATOM 630 C CA . VAL A 1 82 ? -11.015 -30.831 10.516 1.00 84.75 82 VAL A CA 1
ATOM 631 C C . VAL A 1 82 ? -11.766 -29.836 11.424 1.00 84.75 82 VAL A C 1
ATOM 633 O O . VAL A 1 82 ? -12.365 -30.286 12.403 1.00 84.75 82 VAL A O 1
ATOM 636 N N . PRO A 1 83 ? -11.805 -28.515 11.146 1.00 80.75 83 PRO A N 1
ATOM 637 C CA . PRO A 1 83 ? -12.521 -27.578 12.015 1.00 80.75 83 PRO A CA 1
ATOM 638 C C . PRO A 1 83 ? -14.042 -27.788 11.997 1.00 80.75 83 PRO A C 1
ATOM 640 O O . PRO A 1 83 ? -14.691 -27.615 13.028 1.00 80.75 83 PRO A O 1
ATOM 643 N N . ALA A 1 84 ? -14.614 -28.207 10.863 1.00 83.50 84 ALA A N 1
ATOM 644 C CA . ALA A 1 84 ? -16.042 -28.508 10.773 1.00 83.50 84 ALA A CA 1
ATOM 645 C C . ALA A 1 84 ? -16.427 -29.708 11.658 1.00 83.50 84 ALA A C 1
ATOM 647 O O . ALA A 1 84 ? -17.394 -29.628 12.415 1.00 83.50 84 ALA A O 1
ATOM 648 N N . ALA A 1 85 ? -15.637 -30.786 11.630 1.00 88.44 85 ALA A N 1
ATOM 649 C CA . ALA A 1 85 ? -15.863 -31.953 12.483 1.00 88.44 85 ALA A CA 1
ATOM 650 C C . ALA A 1 85 ? -15.711 -31.625 13.982 1.00 88.44 85 ALA A C 1
ATOM 652 O O . ALA A 1 85 ? -16.512 -32.083 14.798 1.00 88.44 85 ALA A O 1
ATOM 653 N N . ALA A 1 86 ? -14.736 -30.785 14.348 1.00 91.94 86 ALA A N 1
ATOM 654 C CA . ALA A 1 86 ? -14.543 -30.350 15.732 1.00 91.94 86 ALA A CA 1
ATOM 655 C C . ALA A 1 86 ? -15.741 -29.542 16.268 1.00 91.94 86 ALA A C 1
ATOM 657 O O . ALA A 1 86 ? -16.181 -29.773 17.393 1.00 91.94 86 ALA A O 1
ATOM 658 N N . MET A 1 87 ? -16.315 -28.644 15.459 1.00 92.12 87 MET A N 1
ATOM 659 C CA . MET A 1 87 ? -17.508 -27.878 15.848 1.00 92.12 87 MET A CA 1
ATOM 660 C C . MET A 1 87 ? -18.724 -28.780 16.076 1.00 92.12 87 MET A C 1
ATOM 662 O O . MET A 1 87 ? -19.452 -28.582 17.047 1.00 92.12 87 MET A O 1
ATOM 666 N N . ILE A 1 88 ? -18.919 -29.797 15.231 1.00 92.62 88 ILE A N 1
ATOM 667 C CA . ILE A 1 88 ? -20.013 -30.768 15.394 1.00 92.62 88 ILE A CA 1
ATOM 668 C C . ILE A 1 88 ? -19.863 -31.536 16.717 1.00 92.62 88 ILE A C 1
ATOM 670 O O . ILE A 1 88 ? -20.847 -31.697 17.437 1.00 92.62 88 ILE A O 1
ATOM 674 N N . LEU A 1 89 ? -18.642 -31.945 17.082 1.00 94.19 89 LEU A N 1
ATOM 675 C CA . LEU A 1 89 ? -18.384 -32.620 18.360 1.00 94.19 89 LEU A CA 1
ATOM 676 C C . LEU A 1 89 ? -18.629 -31.715 19.573 1.00 94.19 89 LEU A C 1
ATOM 678 O O . LEU A 1 89 ? -19.230 -32.166 20.545 1.00 94.19 89 LEU A O 1
ATOM 682 N N . ILE A 1 90 ? -18.210 -30.447 19.522 1.00 90.06 90 ILE A N 1
ATOM 683 C CA . ILE A 1 90 ? -18.431 -29.495 20.624 1.00 90.06 90 ILE A CA 1
ATOM 684 C C . ILE A 1 90 ? -19.930 -29.247 20.824 1.00 90.06 90 ILE A C 1
ATOM 686 O O . ILE A 1 90 ? -20.412 -29.307 21.953 1.00 90.06 90 ILE A O 1
ATOM 690 N N . VAL A 1 91 ? -20.681 -29.014 19.743 1.00 91.50 91 VAL A N 1
ATOM 691 C CA . VAL A 1 91 ? -22.137 -28.812 19.823 1.00 91.50 91 VAL A CA 1
ATOM 692 C C . VAL A 1 91 ? -22.829 -30.067 20.357 1.00 91.50 91 VAL A C 1
ATOM 694 O O . VAL A 1 91 ? -23.650 -29.961 21.266 1.00 91.50 91 VAL A O 1
ATOM 697 N N . GLY A 1 92 ? -22.457 -31.252 19.863 1.00 92.50 92 GLY A N 1
ATOM 698 C CA . GLY A 1 92 ? -22.982 -32.522 20.369 1.00 92.50 92 GLY A CA 1
ATOM 699 C C . GLY A 1 92 ? -22.710 -32.716 21.863 1.00 92.50 92 GLY A C 1
ATOM 700 O O . GLY A 1 92 ? -23.615 -33.088 22.606 1.00 92.50 92 GLY A O 1
ATOM 701 N N . PHE A 1 93 ? -21.499 -32.387 22.324 1.00 91.62 93 PHE A N 1
ATOM 702 C CA . PHE A 1 93 ? -21.124 -32.476 23.735 1.00 91.62 93 PHE A CA 1
ATOM 703 C C . PHE A 1 93 ? -21.918 -31.503 24.618 1.00 91.62 93 PHE A C 1
ATOM 705 O O . PHE A 1 93 ? -22.358 -31.890 25.699 1.00 91.62 93 PHE A O 1
ATOM 712 N N . VAL A 1 94 ? -22.140 -30.263 24.171 1.00 87.25 94 VAL A N 1
ATOM 713 C CA . VAL A 1 94 ? -22.944 -29.281 24.920 1.00 87.25 94 VAL A CA 1
ATOM 714 C C . VAL A 1 94 ? -24.400 -29.729 25.024 1.00 87.25 94 VAL A C 1
ATOM 716 O O . VAL A 1 94 ? -24.965 -29.662 26.110 1.00 87.25 94 VAL A O 1
ATOM 719 N N . VAL A 1 95 ? -24.996 -30.237 23.940 1.00 86.69 95 VAL A N 1
ATOM 720 C CA . VAL A 1 95 ? -26.380 -30.740 23.966 1.00 86.69 95 VAL A CA 1
ATOM 721 C C . VAL A 1 95 ? -26.503 -31.945 24.904 1.00 86.69 95 VAL A C 1
ATOM 723 O O . VAL A 1 95 ? -27.384 -31.942 25.759 1.00 86.69 95 VAL A O 1
ATOM 726 N N . MET A 1 96 ? -25.581 -32.915 24.835 1.00 87.50 96 MET A N 1
ATOM 727 C CA . MET A 1 96 ? -25.592 -34.087 25.729 1.00 87.50 96 MET A CA 1
ATOM 728 C C . MET A 1 96 ? -25.409 -33.729 27.209 1.00 87.50 96 MET A C 1
ATOM 730 O O . MET A 1 96 ? -25.952 -34.414 28.067 1.00 87.50 96 MET A O 1
ATOM 734 N N . ASN A 1 97 ? -24.653 -32.672 27.519 1.00 82.19 97 ASN A N 1
ATOM 735 C CA . ASN A 1 97 ? -24.442 -32.230 28.900 1.00 82.19 97 ASN A CA 1
ATOM 736 C C . ASN A 1 97 ? -25.444 -31.159 29.358 1.00 82.19 97 ASN A C 1
ATOM 738 O O . ASN A 1 97 ? -25.439 -30.801 30.531 1.00 82.19 97 ASN A O 1
ATOM 742 N N . SER A 1 98 ? -26.303 -30.633 28.480 1.00 77.50 98 SER A N 1
ATOM 743 C CA . SER A 1 98 ? -27.241 -29.560 28.842 1.00 77.50 98 SER A CA 1
ATOM 744 C C . SER A 1 98 ? -28.314 -30.005 29.843 1.00 77.50 98 SER A C 1
ATOM 746 O O . SER A 1 98 ? -28.694 -29.209 30.701 1.00 77.50 98 SER A O 1
ATOM 748 N N . ASP A 1 99 ? -28.693 -31.287 29.845 1.00 69.75 99 ASP A N 1
ATOM 749 C CA . ASP A 1 99 ? -29.600 -31.861 30.851 1.00 69.75 99 ASP A CA 1
ATOM 750 C C . ASP A 1 99 ? -29.018 -31.834 32.279 1.00 69.75 99 ASP A C 1
ATOM 752 O O . ASP A 1 99 ? -29.771 -31.872 33.251 1.00 69.75 99 ASP A O 1
ATOM 756 N N . LEU A 1 100 ? -27.693 -31.701 32.439 1.00 66.56 100 LEU A N 1
ATOM 757 C CA . LEU A 1 100 ? -27.056 -31.581 33.757 1.00 66.56 100 LEU A CA 1
ATOM 758 C C . LEU A 1 100 ? -27.076 -30.155 34.326 1.00 66.56 100 LEU A C 1
ATOM 760 O O . LEU A 1 100 ? -26.925 -29.996 35.533 1.00 66.56 100 LEU A O 1
ATOM 764 N N . PHE A 1 101 ? -27.277 -29.119 33.504 1.00 59.06 101 PHE A N 1
ATOM 765 C CA . PHE A 1 101 ? -27.152 -27.719 33.944 1.00 59.06 101 PHE A CA 1
ATOM 766 C C . PHE A 1 101 ? -28.485 -26.982 34.132 1.00 59.06 101 PHE A C 1
ATOM 768 O O . PHE A 1 101 ? -28.491 -25.882 34.681 1.00 59.06 101 PHE A O 1
ATOM 775 N N . ILE A 1 102 ? -29.620 -27.551 33.713 1.00 57.66 102 ILE A N 1
ATOM 776 C CA . ILE A 1 102 ? -30.921 -26.854 33.776 1.00 57.66 102 ILE A CA 1
ATOM 777 C C . ILE A 1 102 ? -31.573 -26.929 35.174 1.00 57.66 102 ILE A C 1
ATOM 779 O O . ILE A 1 102 ? -32.408 -26.088 35.504 1.00 57.66 102 ILE A O 1
ATOM 783 N N . ASN A 1 103 ? -31.156 -27.853 36.048 1.00 58.22 103 ASN A N 1
ATOM 784 C CA . ASN A 1 103 ? -31.806 -28.029 37.356 1.00 58.22 103 ASN A CA 1
ATOM 785 C C . ASN A 1 103 ? -31.305 -27.114 38.488 1.00 58.22 103 ASN A C 1
ATOM 787 O O . ASN A 1 103 ? -31.995 -27.007 39.499 1.00 58.22 103 ASN A O 1
ATOM 791 N N . ASP A 1 104 ? -30.200 -26.385 38.313 1.00 56.47 104 ASP A N 1
ATOM 792 C CA . ASP A 1 104 ? -29.674 -25.458 39.330 1.00 56.47 104 ASP A CA 1
ATOM 793 C C . ASP A 1 104 ? -29.899 -23.994 38.933 1.00 56.47 104 ASP A C 1
ATOM 795 O O . ASP A 1 104 ? -28.972 -23.197 38.805 1.00 56.47 104 ASP A O 1
ATOM 799 N N . SER A 1 105 ? -31.161 -23.611 38.736 1.00 62.31 105 SER A N 1
ATOM 800 C CA . SER A 1 105 ? -31.517 -22.190 38.685 1.00 62.31 105 SER A CA 1
ATOM 801 C C . SER A 1 105 ? -31.487 -21.617 40.112 1.00 62.31 105 SER A C 1
ATOM 803 O O . SER A 1 105 ? -32.349 -21.982 40.920 1.00 62.31 105 SER A O 1
ATOM 805 N N . PRO A 1 106 ? -30.537 -20.728 40.472 1.00 58.19 106 PRO A N 1
ATOM 806 C CA . PRO A 1 106 ? -30.528 -20.106 41.787 1.00 58.19 106 PRO A CA 1
ATOM 807 C C . PRO A 1 106 ? -31.779 -19.240 41.928 1.00 58.19 106 PRO A C 1
ATOM 809 O O . PRO A 1 106 ? -32.028 -18.338 41.127 1.00 58.19 106 PRO A O 1
ATOM 812 N N . LYS A 1 107 ? -32.582 -19.520 42.956 1.00 56.62 107 LYS A N 1
ATOM 813 C CA . LYS A 1 107 ? -33.706 -18.667 43.347 1.00 56.62 107 LYS A CA 1
ATOM 814 C C . LYS A 1 107 ? -33.154 -17.271 43.641 1.00 56.62 107 LYS A C 1
ATOM 816 O O . LYS A 1 107 ? -32.421 -17.088 44.611 1.00 56.62 107 LYS A O 1
ATOM 821 N N . LEU A 1 108 ? -33.469 -16.312 42.772 1.00 54.69 108 LEU A N 1
ATOM 822 C CA . LEU A 1 108 ? -33.189 -14.897 42.986 1.00 54.69 108 LEU A CA 1
ATOM 823 C C . LEU A 1 108 ? -33.914 -14.468 44.264 1.00 54.69 108 LEU A C 1
ATOM 825 O O . LEU A 1 108 ? -35.138 -14.392 44.299 1.00 54.69 108 LEU A O 1
ATOM 829 N N . ASN A 1 109 ? -33.149 -14.240 45.330 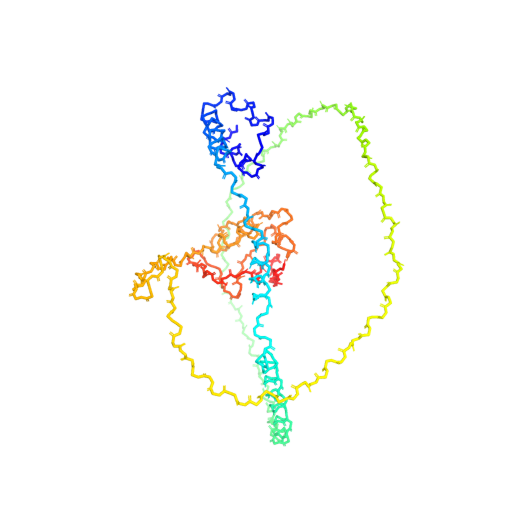1.00 56.56 109 ASN A N 1
ATOM 830 C CA . ASN A 1 109 ? -33.650 -13.558 46.510 1.00 56.56 109 ASN A CA 1
ATOM 831 C C . ASN A 1 109 ? -33.905 -12.096 46.132 1.00 56.56 109 ASN A C 1
ATOM 833 O O . ASN A 1 109 ? -32.970 -11.357 45.815 1.00 56.56 109 ASN A O 1
ATOM 837 N N . ASP A 1 110 ? -35.175 -11.700 46.194 1.00 55.03 110 ASP A N 1
ATOM 838 C CA . ASP A 1 110 ? -35.654 -10.320 46.138 1.00 55.03 110 ASP A CA 1
ATOM 839 C C . ASP A 1 110 ? -35.122 -9.520 47.339 1.00 55.03 110 ASP A C 1
ATOM 841 O O . ASP A 1 110 ? -35.830 -9.213 48.297 1.00 55.03 110 ASP A O 1
ATOM 845 N N . THR A 1 111 ? -33.842 -9.160 47.316 1.00 58.19 111 THR A N 1
ATOM 846 C CA . THR A 1 111 ? -33.336 -8.077 48.161 1.00 58.19 111 THR A CA 1
ATOM 847 C C . THR A 1 111 ? -33.541 -6.770 47.416 1.00 58.19 111 THR A C 1
ATOM 849 O O . THR A 1 111 ? -32.727 -6.363 46.590 1.00 58.19 111 THR A O 1
ATOM 852 N N . ALA A 1 112 ? -34.671 -6.129 47.715 1.00 52.38 112 ALA A N 1
ATOM 853 C CA . ALA A 1 112 ? -34.980 -4.762 47.335 1.00 52.38 112 ALA A CA 1
ATOM 854 C C . ALA A 1 112 ? -33.833 -3.829 47.757 1.00 52.38 112 ALA A C 1
ATOM 856 O O . ALA A 1 112 ? -33.684 -3.470 48.927 1.00 52.38 112 ALA A O 1
ATOM 857 N N . VAL A 1 113 ? -33.011 -3.440 46.785 1.00 51.62 113 VAL A N 1
ATOM 858 C CA . VAL A 1 113 ? -32.013 -2.385 46.941 1.00 51.62 113 VAL A CA 1
ATOM 859 C C . VAL A 1 113 ? -32.775 -1.072 47.105 1.00 51.62 113 VAL A C 1
ATOM 861 O O . VAL A 1 113 ? -33.317 -0.523 46.145 1.00 51.62 113 VAL A O 1
ATOM 864 N N . LYS A 1 114 ? -32.848 -0.578 48.344 1.00 48.81 114 LYS A N 1
ATOM 865 C CA . LYS A 1 114 ? -33.268 0.794 48.634 1.00 48.81 114 LYS A CA 1
ATOM 866 C C . LYS A 1 114 ? -32.271 1.736 47.960 1.00 48.81 114 LYS A C 1
ATOM 868 O O . LYS A 1 114 ? -31.109 1.790 48.350 1.00 48.81 114 LYS A O 1
ATOM 873 N N . LEU A 1 115 ? -32.731 2.451 46.934 1.00 55.03 115 LEU A N 1
ATOM 874 C CA . LEU A 1 115 ? -32.025 3.605 46.391 1.00 55.03 115 LEU A CA 1
ATOM 875 C C . LEU A 1 115 ? -31.991 4.692 47.470 1.00 55.03 115 LEU A C 1
ATOM 877 O O . LEU A 1 115 ? -32.997 5.359 47.714 1.00 55.03 115 LEU A O 1
ATOM 881 N N . ASP A 1 116 ? -30.834 4.863 48.104 1.00 51.69 116 ASP A N 1
ATOM 882 C CA . ASP A 1 116 ? -30.547 6.050 48.899 1.00 51.69 116 ASP A CA 1
ATOM 883 C C . ASP A 1 116 ? -30.401 7.253 47.966 1.00 51.69 116 ASP A C 1
ATOM 885 O O . ASP A 1 116 ? -29.532 7.326 47.090 1.00 51.69 116 ASP A O 1
ATOM 889 N N . LYS A 1 117 ? -31.317 8.195 48.158 1.00 49.25 117 LYS A N 1
ATOM 890 C CA . LYS A 1 117 ? -31.389 9.486 47.491 1.00 49.25 117 LYS A CA 1
ATOM 891 C C . LYS A 1 117 ? -30.248 10.342 48.048 1.00 49.25 117 LYS A C 1
ATOM 893 O O . LYS A 1 117 ? -30.357 10.878 49.143 1.00 49.25 117 LYS A O 1
ATOM 898 N N . ARG A 1 118 ? -29.123 10.420 47.330 1.00 46.84 118 ARG A N 1
ATOM 899 C CA . ARG A 1 118 ? -28.050 11.370 47.655 1.00 46.84 118 ARG A CA 1
ATOM 900 C C . ARG A 1 118 ? -28.505 12.780 47.295 1.00 46.84 118 ARG A C 1
ATOM 902 O O . ARG A 1 118 ? -28.641 13.102 46.116 1.00 46.84 118 ARG A O 1
ATOM 909 N N . ASP A 1 119 ? -28.708 13.592 48.324 1.00 53.97 119 ASP A N 1
ATOM 910 C CA . ASP A 1 119 ? -28.759 15.044 48.236 1.00 53.97 119 ASP A CA 1
ATOM 911 C C . ASP A 1 119 ? -27.411 15.572 47.725 1.00 53.97 119 ASP A C 1
ATOM 913 O O . ASP A 1 119 ? -26.374 15.436 48.375 1.00 53.97 119 ASP A O 1
ATOM 917 N N . THR A 1 120 ? -27.418 16.162 46.533 1.00 52.19 120 THR A N 1
ATOM 918 C CA . THR A 1 120 ? -26.335 17.011 46.028 1.00 52.19 120 THR A CA 1
ATOM 919 C C . THR A 1 120 ? -26.613 18.451 46.441 1.00 52.19 120 THR A C 1
ATOM 921 O O . THR A 1 120 ? -27.235 19.216 45.704 1.00 52.19 120 THR A O 1
ATOM 924 N N . THR A 1 121 ? -26.169 18.806 47.645 1.00 51.09 121 THR A N 1
ATOM 925 C CA . THR A 1 121 ? -25.821 20.184 48.016 1.00 51.09 121 THR A CA 1
ATOM 926 C C . THR A 1 121 ? -24.564 20.610 47.259 1.00 51.09 121 THR A C 1
ATOM 928 O O . THR A 1 121 ? -23.674 19.796 47.025 1.00 51.09 121 THR A O 1
ATOM 931 N N . GLY A 1 122 ? -24.571 21.862 46.804 1.00 53.81 122 GLY A N 1
ATOM 932 C CA . GLY A 1 122 ? -23.702 22.382 45.756 1.00 53.81 122 GLY A CA 1
ATOM 933 C C . GLY A 1 122 ? -22.221 22.498 46.092 1.00 53.81 122 GLY A C 1
ATOM 934 O O . GLY A 1 122 ? -21.837 22.531 47.252 1.00 53.81 122 GLY A O 1
ATOM 935 N N . ASP A 1 123 ? -21.440 22.635 45.022 1.00 47.00 123 ASP A N 1
ATOM 936 C CA . ASP A 1 123 ? -20.204 23.408 45.007 1.00 47.00 123 ASP A CA 1
ATOM 937 C C . ASP A 1 123 ? -19.943 23.945 43.587 1.00 47.00 123 ASP A C 1
ATOM 939 O O . ASP A 1 123 ? -20.124 23.251 42.586 1.00 47.00 123 ASP A O 1
ATOM 943 N N . GLU A 1 124 ? -19.618 25.236 43.576 1.00 47.78 124 GLU A N 1
ATOM 944 C CA . GLU A 1 124 ? -19.000 26.111 42.570 1.00 47.78 124 GLU A CA 1
ATOM 945 C C . GLU A 1 124 ? -19.091 25.794 41.065 1.00 47.78 124 GLU A C 1
ATOM 947 O O . GLU A 1 124 ? -18.445 24.909 40.505 1.00 47.78 124 GLU A O 1
ATOM 952 N N . ALA A 1 125 ? -19.803 26.687 40.371 1.00 54.59 125 ALA A N 1
ATOM 953 C CA . ALA A 1 125 ? -19.685 26.903 38.937 1.00 54.59 125 ALA A CA 1
ATOM 954 C C . ALA A 1 125 ? -18.336 27.570 38.589 1.00 54.59 125 ALA A C 1
ATOM 956 O O . ALA A 1 125 ? -17.967 28.557 39.230 1.00 54.59 125 ALA A O 1
ATOM 957 N N . PRO A 1 126 ? -17.622 27.124 37.540 1.00 59.44 126 PRO A N 1
ATOM 958 C CA . PRO A 1 126 ? -16.489 27.868 37.018 1.00 59.44 126 PRO A CA 1
ATOM 959 C C . PRO A 1 126 ? -16.976 29.103 36.248 1.00 59.44 126 PRO A C 1
ATOM 961 O O . PRO A 1 126 ? -17.764 29.017 35.305 1.00 59.44 126 PRO A O 1
ATOM 964 N N . VAL A 1 127 ? -16.464 30.255 36.675 1.00 59.53 127 VAL A N 1
ATOM 965 C CA . VAL A 1 127 ? -16.532 31.559 36.013 1.00 59.53 127 VAL A CA 1
ATOM 966 C C . VAL A 1 127 ? -16.037 31.429 34.569 1.00 59.53 127 VAL A C 1
ATOM 968 O O . VAL A 1 127 ? -14.864 31.150 34.326 1.00 59.53 127 VAL A O 1
ATOM 971 N N . LEU A 1 128 ? -16.933 31.638 33.603 1.00 55.75 128 LEU A N 1
ATOM 972 C CA . LEU A 1 128 ? -16.571 31.867 32.208 1.00 55.75 128 LEU A CA 1
ATOM 973 C C . LEU A 1 128 ? -16.101 33.317 32.076 1.00 55.75 128 LEU A C 1
ATOM 975 O O . LEU A 1 128 ? -16.879 34.247 32.271 1.00 55.75 128 LEU A O 1
ATOM 979 N N . GLN A 1 129 ? -14.817 33.489 31.771 1.00 55.09 129 GLN A N 1
ATOM 980 C CA . GLN A 1 129 ? -14.258 34.766 31.350 1.00 55.09 129 GLN A CA 1
ATOM 981 C C . GLN A 1 129 ? -14.753 35.086 29.939 1.00 55.09 129 GLN A C 1
ATOM 983 O O . GLN A 1 129 ? -14.525 34.344 28.984 1.00 55.09 129 GLN A O 1
ATOM 988 N N . GLU A 1 130 ? -15.464 36.200 29.856 1.00 60.75 130 GLU A N 1
ATOM 989 C CA . GLU A 1 130 ? -15.875 36.888 28.645 1.00 60.75 130 GLU A CA 1
ATOM 990 C C . GLU A 1 130 ? -14.653 37.672 28.139 1.00 60.75 130 GLU A C 1
ATOM 992 O O . GLU A 1 130 ? -14.270 38.678 28.734 1.00 60.75 130 GLU A O 1
ATOM 997 N N . GLU A 1 131 ? -13.983 37.183 27.091 1.00 53.31 131 GLU A N 1
ATOM 998 C CA . GLU A 1 131 ? -12.858 37.891 26.476 1.00 53.31 131 GLU A CA 1
ATOM 999 C C . GLU A 1 131 ? -13.154 38.211 25.004 1.00 53.31 131 GLU A C 1
ATOM 1001 O O . GLU A 1 131 ? -13.214 37.339 24.141 1.00 53.31 131 GLU A O 1
ATOM 1006 N N . ASN A 1 132 ? -13.317 39.515 24.776 1.00 53.16 132 ASN A N 1
ATOM 1007 C CA . ASN A 1 132 ? -13.097 40.280 23.552 1.00 53.16 132 ASN A CA 1
ATOM 1008 C C . ASN A 1 132 ? -13.950 39.988 22.305 1.00 53.16 132 ASN A C 1
ATOM 1010 O O . ASN A 1 132 ? -13.627 39.192 21.425 1.00 53.16 132 ASN A O 1
ATOM 1014 N N . ALA A 1 133 ? -14.972 40.837 22.173 1.00 50.22 133 ALA A N 1
ATOM 1015 C CA . ALA A 1 133 ? -15.523 41.290 20.908 1.00 50.22 133 ALA A CA 1
ATOM 1016 C C . ALA A 1 133 ? -14.440 41.987 20.057 1.00 50.22 133 ALA A C 1
ATOM 1018 O O . ALA A 1 133 ? -14.001 43.092 20.368 1.00 50.22 133 ALA A O 1
ATOM 1019 N N . GLY A 1 134 ? -14.036 41.328 18.970 1.00 45.31 134 GLY A N 1
ATOM 1020 C CA . GLY A 1 134 ? -13.351 41.932 17.829 1.00 45.31 134 GLY A CA 1
ATOM 1021 C C . GLY A 1 134 ? -14.337 42.146 16.677 1.00 45.31 134 GLY A C 1
ATOM 1022 O O . GLY A 1 134 ? -15.169 41.287 16.393 1.00 45.31 134 GLY A O 1
ATOM 1023 N N . GLU A 1 135 ? -14.247 43.321 16.066 1.00 52.22 135 GLU A N 1
ATOM 1024 C CA . GLU A 1 135 ? -15.144 43.931 15.080 1.00 52.22 135 GLU A CA 1
ATOM 1025 C C . GLU A 1 135 ? -15.465 43.111 13.808 1.00 52.22 135 GLU A C 1
ATOM 1027 O O . GLU A 1 135 ? -14.675 42.274 13.364 1.00 52.22 135 GLU A O 1
ATOM 1032 N N . PRO A 1 136 ? -16.600 43.415 13.142 1.00 56.72 136 PRO A N 1
ATOM 1033 C CA . PRO A 1 136 ? -16.952 42.860 11.841 1.00 56.72 136 PRO A CA 1
ATOM 1034 C C . PRO A 1 136 ? -16.245 43.611 10.700 1.00 56.72 136 PRO A C 1
ATOM 1036 O O . PRO A 1 136 ? -16.599 44.745 10.377 1.00 56.72 136 PRO A O 1
ATOM 1039 N N . VAL A 1 137 ? -15.302 42.959 10.014 1.00 56.75 137 VAL A N 1
ATOM 1040 C CA . VAL A 1 137 ? -14.799 43.448 8.719 1.00 56.75 137 VAL A CA 1
ATOM 1041 C C . VAL A 1 137 ? -15.589 42.791 7.589 1.00 56.75 137 VAL A C 1
ATOM 1043 O O . VAL A 1 137 ? -15.583 41.577 7.393 1.00 56.75 137 VAL A O 1
ATOM 1046 N N . SER A 1 138 ? -16.311 43.648 6.878 1.00 56.66 138 SER A N 1
ATOM 1047 C CA . SER A 1 138 ? -17.157 43.372 5.722 1.00 56.66 138 SER A CA 1
ATOM 1048 C C . SER A 1 138 ? -16.369 42.781 4.536 1.00 56.66 138 SER A C 1
ATOM 1050 O O . SER A 1 138 ? -15.273 43.264 4.243 1.00 56.66 138 SER A O 1
ATOM 1052 N N . PRO A 1 139 ? -16.912 41.788 3.806 1.00 54.78 139 PRO A N 1
ATOM 1053 C CA . PRO A 1 139 ? -16.271 41.221 2.628 1.00 54.78 139 PRO A CA 1
ATOM 1054 C C . PRO A 1 139 ? -16.595 42.060 1.386 1.00 54.78 139 PRO A C 1
ATOM 1056 O O . PRO A 1 139 ? -17.744 42.150 0.949 1.00 54.78 139 PRO A O 1
ATOM 1059 N N . LYS A 1 140 ? -15.567 42.652 0.778 1.00 53.81 140 LYS A N 1
ATOM 1060 C CA . LYS A 1 140 ? -15.657 43.247 -0.559 1.00 53.81 140 LYS A CA 1
ATOM 1061 C C . LYS A 1 140 ? -14.377 42.938 -1.326 1.00 53.81 140 LYS A C 1
ATOM 1063 O O . LYS A 1 140 ? -13.478 43.761 -1.410 1.00 53.81 140 LYS A O 1
ATOM 1068 N N . GLU A 1 141 ? -14.315 41.743 -1.899 1.00 52.88 141 GLU A N 1
ATOM 1069 C CA . GLU A 1 141 ? -13.376 41.473 -2.982 1.00 52.88 141 GLU A CA 1
ATOM 1070 C C . GLU A 1 141 ? -14.121 40.747 -4.099 1.00 52.88 141 GLU A C 1
ATOM 1072 O O . GLU A 1 141 ? -14.499 39.579 -4.020 1.00 52.88 141 GLU A O 1
ATOM 1077 N N . SER A 1 142 ? -14.449 41.550 -5.104 1.00 51.81 142 SER A N 1
ATOM 1078 C CA . SER A 1 142 ? -15.028 41.173 -6.379 1.00 51.81 142 SER A CA 1
ATOM 1079 C C . SER A 1 142 ? -14.046 40.305 -7.156 1.00 51.81 142 SER A C 1
ATOM 1081 O O . SER A 1 142 ? -12.995 40.782 -7.580 1.00 51.81 142 SER A O 1
ATOM 1083 N N . ILE A 1 143 ? -14.417 39.049 -7.384 1.00 52.50 143 ILE A N 1
ATOM 1084 C CA . ILE A 1 143 ? -13.767 38.190 -8.372 1.00 52.50 143 ILE A CA 1
ATOM 1085 C C . ILE A 1 143 ? -14.217 38.677 -9.761 1.00 52.50 143 ILE A C 1
ATOM 1087 O O . ILE A 1 143 ? -15.427 38.744 -9.998 1.00 52.50 143 ILE A O 1
ATOM 1091 N N . PRO A 1 144 ? -13.300 39.028 -10.681 1.00 57.09 144 PRO A N 1
ATOM 1092 C CA . PRO A 1 144 ? -13.675 39.341 -12.049 1.00 57.09 144 PRO A CA 1
ATOM 1093 C C . PRO A 1 144 ? -14.174 38.076 -12.751 1.00 57.09 144 PRO A C 1
ATOM 1095 O O . PRO A 1 144 ? -13.473 37.070 -12.864 1.00 57.09 144 PRO A O 1
ATOM 1098 N N . VAL A 1 145 ? -15.416 38.161 -13.223 1.00 49.91 145 VAL A N 1
ATOM 1099 C CA . VAL A 1 145 ? -16.006 37.268 -14.217 1.00 49.91 145 VAL A CA 1
ATOM 1100 C C . VAL A 1 145 ? -15.188 37.424 -15.496 1.00 49.91 145 VAL A C 1
ATOM 1102 O O . VAL A 1 145 ? -15.305 38.427 -16.193 1.00 49.91 145 VAL A O 1
ATOM 1105 N N . ALA A 1 146 ? -14.325 36.452 -15.782 1.00 46.09 146 ALA A N 1
ATOM 1106 C CA . ALA A 1 146 ? -13.755 36.289 -17.108 1.00 46.09 146 ALA A CA 1
ATOM 1107 C C . ALA A 1 146 ? -14.750 35.481 -17.947 1.00 46.09 146 ALA A C 1
ATOM 1109 O O . ALA A 1 146 ? -14.761 34.249 -17.927 1.00 46.09 146 ALA A O 1
ATOM 1110 N N . GLU A 1 147 ? -15.613 36.205 -18.657 1.00 52.59 147 GLU A N 1
ATOM 1111 C CA . GLU A 1 147 ? -16.190 35.734 -19.910 1.00 52.59 147 GLU A CA 1
ATOM 1112 C C . GLU A 1 147 ? -15.043 35.396 -20.867 1.00 52.59 147 GLU A C 1
ATOM 1114 O O . GLU A 1 147 ? -14.209 36.237 -21.195 1.00 52.59 147 GLU A O 1
ATOM 1119 N N . SER A 1 148 ? -14.986 34.143 -21.300 1.00 49.31 148 SER A N 1
ATOM 1120 C CA . SER A 1 148 ? -14.129 33.707 -22.396 1.00 49.31 148 SER A CA 1
ATOM 1121 C C . SER A 1 148 ? -14.826 32.557 -23.111 1.00 49.31 148 SER A C 1
ATOM 1123 O O . SER A 1 148 ? -14.567 31.385 -22.849 1.00 49.31 148 SER A O 1
ATOM 1125 N N . ASN A 1 149 ? -15.772 32.949 -23.962 1.00 50.34 149 ASN A N 1
ATOM 1126 C CA . ASN A 1 149 ? -16.120 32.362 -25.254 1.00 50.34 149 ASN A CA 1
ATOM 1127 C C . ASN A 1 149 ? -15.989 30.839 -25.376 1.00 50.34 149 ASN A C 1
ATOM 1129 O O . ASN A 1 149 ? -14.941 30.284 -25.701 1.00 50.34 149 ASN A O 1
ATOM 1133 N N . SER A 1 150 ? -17.136 30.188 -25.205 1.00 50.69 150 SER A N 1
ATOM 1134 C CA . SER A 1 150 ? -17.430 28.907 -25.831 1.00 50.69 150 SER A CA 1
ATOM 1135 C C . SER A 1 150 ? -17.755 29.166 -27.302 1.00 50.69 150 SER A C 1
ATOM 1137 O O . SER A 1 150 ? -18.875 29.532 -27.638 1.00 50.69 150 SER A O 1
ATOM 1139 N N . GLU A 1 151 ? -16.773 28.988 -28.186 1.00 44.38 151 GLU A N 1
ATOM 1140 C CA . GLU A 1 151 ? -17.014 28.990 -29.627 1.00 44.38 151 GLU A CA 1
ATOM 1141 C C . GLU A 1 151 ? -16.323 27.788 -30.284 1.00 44.38 151 GLU A C 1
ATOM 1143 O O . GLU A 1 151 ? -15.106 27.637 -30.259 1.00 44.38 151 GLU A O 1
ATOM 1148 N N . LEU A 1 152 ? -17.184 26.895 -30.774 1.00 44.88 152 LEU A N 1
ATOM 1149 C CA . LEU A 1 152 ? -17.031 25.961 -31.885 1.00 44.88 152 LEU A CA 1
ATOM 1150 C C . LEU A 1 152 ? -15.627 25.425 -32.231 1.00 44.88 152 LEU A C 1
ATOM 1152 O O . LEU A 1 152 ? -14.846 26.066 -32.922 1.00 44.88 152 LEU A O 1
ATOM 1156 N N . ALA A 1 153 ? -15.449 24.123 -31.997 1.00 41.84 153 ALA A N 1
ATOM 1157 C CA . ALA A 1 153 ? -14.983 23.218 -33.049 1.00 41.84 153 ALA A CA 1
ATOM 1158 C C . ALA A 1 153 ? -15.504 21.801 -32.768 1.00 41.84 153 ALA A C 1
ATOM 1160 O O . ALA A 1 153 ? -14.898 21.016 -32.039 1.00 41.84 153 ALA A O 1
ATOM 1161 N N . ALA A 1 154 ? -16.665 21.488 -33.346 1.00 47.81 154 ALA A N 1
ATOM 1162 C CA . ALA A 1 154 ? -17.092 20.116 -33.567 1.00 47.81 154 ALA A CA 1
ATOM 1163 C C . ALA A 1 154 ? -16.111 19.482 -34.566 1.00 47.81 154 ALA A C 1
ATOM 1165 O O . ALA A 1 154 ? -16.197 19.704 -35.769 1.00 47.81 154 ALA A O 1
ATOM 1166 N N . GLY A 1 155 ? -15.117 18.770 -34.041 1.00 40.56 155 GLY A N 1
ATOM 1167 C CA . GLY A 1 155 ? -14.270 17.885 -34.823 1.00 40.56 155 GLY A CA 1
ATOM 1168 C C . GLY A 1 155 ? -14.891 16.499 -34.823 1.00 40.56 155 GLY A C 1
ATOM 1169 O O . GLY A 1 155 ? -14.655 15.729 -33.892 1.00 40.56 155 GLY A O 1
ATOM 1170 N N . ASP A 1 156 ? -15.681 16.206 -35.855 1.00 44.47 156 ASP A N 1
ATOM 1171 C CA . ASP A 1 156 ? -16.085 14.851 -36.217 1.00 44.47 156 ASP A CA 1
ATOM 1172 C C . ASP A 1 156 ? -14.831 13.983 -36.361 1.00 44.47 156 ASP A C 1
ATOM 1174 O O . ASP A 1 156 ? -14.090 14.057 -37.342 1.00 44.47 156 ASP A O 1
ATOM 1178 N N . ARG A 1 157 ? -14.560 13.161 -35.347 1.00 44.78 157 ARG A N 1
ATOM 1179 C CA . ARG A 1 157 ? -13.637 12.039 -35.476 1.00 44.78 157 ARG A CA 1
ATOM 1180 C C . ARG A 1 157 ? -14.482 10.823 -35.808 1.00 44.78 157 ARG A C 1
ATOM 1182 O O . ARG A 1 157 ? -14.967 10.125 -34.919 1.00 44.78 157 ARG A O 1
ATOM 1189 N N . GLU A 1 158 ? -14.659 10.605 -37.107 1.00 42.47 158 GLU A N 1
ATOM 1190 C CA . GLU A 1 158 ? -15.068 9.320 -37.656 1.00 42.47 158 GLU A CA 1
ATOM 1191 C C . GLU A 1 158 ? -14.136 8.240 -37.095 1.00 42.47 158 GLU A C 1
ATOM 1193 O O . GLU A 1 158 ? -12.946 8.166 -37.407 1.00 42.47 158 GLU A O 1
ATOM 1198 N N . VAL A 1 159 ? -14.679 7.421 -36.200 1.00 48.50 159 VAL A N 1
ATOM 1199 C CA . VAL A 1 159 ? -14.063 6.163 -35.799 1.00 48.50 159 VAL A CA 1
ATOM 1200 C C . VAL A 1 159 ? -14.289 5.201 -36.964 1.00 48.50 159 VAL A C 1
ATOM 1202 O O . VAL A 1 159 ? -15.448 4.927 -37.283 1.00 48.50 159 VAL A O 1
ATOM 1205 N N . PRO A 1 160 ? -13.242 4.678 -37.626 1.00 54.09 160 PRO A N 1
ATOM 1206 C CA . PRO A 1 160 ? -13.441 3.641 -38.620 1.00 54.09 160 PRO A CA 1
ATOM 1207 C C . PRO A 1 160 ? -14.033 2.413 -37.924 1.00 54.09 160 PRO A C 1
ATOM 1209 O O . PRO A 1 160 ? -13.403 1.801 -37.059 1.00 54.09 160 PRO A O 1
ATOM 1212 N N . ASN A 1 161 ? -15.266 2.084 -38.312 1.00 47.16 161 ASN A N 1
ATOM 1213 C CA . ASN A 1 161 ? -15.925 0.817 -38.038 1.00 47.16 161 ASN A CA 1
ATOM 1214 C C . ASN A 1 161 ? -15.004 -0.323 -38.487 1.00 47.16 161 ASN A C 1
ATOM 1216 O O . ASN A 1 161 ? -14.913 -0.648 -39.671 1.00 47.16 161 ASN A O 1
ATOM 1220 N N . GLY A 1 162 ? -14.298 -0.917 -37.527 1.00 40.00 162 GLY A N 1
ATOM 1221 C CA . GLY A 1 162 ? -13.650 -2.203 -37.717 1.00 40.00 162 GLY A CA 1
ATOM 1222 C C . GLY A 1 162 ? -14.730 -3.278 -37.880 1.00 40.00 162 GLY A C 1
ATOM 1223 O O . GLY A 1 162 ? -15.712 -3.251 -37.137 1.00 40.00 162 GLY A O 1
ATOM 1224 N N . PRO A 1 163 ? -14.590 -4.202 -38.844 1.00 53.19 163 PRO A N 1
ATOM 1225 C CA . PRO A 1 163 ? -15.624 -5.182 -39.142 1.00 53.19 163 PRO A CA 1
ATOM 1226 C C . PRO A 1 163 ? -15.888 -6.076 -37.928 1.00 53.19 163 PRO A C 1
ATOM 1228 O O . PRO A 1 163 ? -14.998 -6.780 -37.442 1.00 53.19 163 PRO A O 1
ATOM 1231 N N . SER A 1 164 ? -17.136 -6.049 -37.463 1.00 47.41 164 SER A N 1
ATOM 1232 C CA . SER A 1 164 ? -17.714 -7.054 -36.587 1.00 47.41 164 SER A CA 1
ATOM 1233 C C . SER A 1 164 ? -17.647 -8.404 -37.296 1.00 47.41 164 SER A C 1
ATOM 1235 O O . SER A 1 164 ? -18.417 -8.683 -38.213 1.00 47.41 164 SER A O 1
ATOM 1237 N N . LYS A 1 165 ? -16.692 -9.238 -36.883 1.00 45.94 165 LYS A N 1
ATOM 1238 C CA . LYS A 1 165 ? -16.716 -10.669 -37.177 1.00 45.94 165 LYS A CA 1
ATOM 1239 C C . LYS A 1 165 ? -17.739 -11.329 -36.263 1.00 45.94 165 LYS A C 1
ATOM 1241 O O . LYS A 1 165 ? -17.399 -11.831 -35.194 1.00 45.94 165 LYS A O 1
ATOM 1246 N N . ASP A 1 166 ? -18.987 -11.279 -36.705 1.00 53.06 166 ASP A N 1
ATOM 1247 C CA . ASP A 1 166 ? -19.950 -12.341 -36.465 1.00 53.06 166 ASP A CA 1
ATOM 1248 C C . ASP A 1 166 ? -19.517 -13.535 -37.321 1.00 53.06 166 ASP A C 1
ATOM 1250 O O . ASP A 1 166 ? -19.837 -13.603 -38.502 1.00 53.06 166 ASP A O 1
ATOM 1254 N N . GLU A 1 167 ? -18.726 -14.442 -36.754 1.00 49.22 167 GLU A N 1
ATOM 1255 C CA . GLU A 1 167 ? -18.444 -15.741 -37.365 1.00 49.22 167 GLU A CA 1
ATOM 1256 C C . GLU A 1 167 ? -18.236 -16.779 -36.250 1.00 49.22 167 GLU A C 1
ATOM 1258 O O . GLU A 1 167 ? -17.390 -16.629 -35.365 1.00 49.22 167 GLU A O 1
ATOM 1263 N N . ASP A 1 168 ? -19.058 -17.825 -36.328 1.00 45.62 168 ASP A N 1
ATOM 1264 C CA . ASP A 1 168 ? -18.871 -19.161 -35.762 1.00 45.62 168 ASP A CA 1
ATOM 1265 C C . ASP A 1 168 ? -19.181 -19.390 -34.272 1.00 45.62 168 ASP A C 1
ATOM 1267 O O . ASP A 1 168 ? -18.350 -19.828 -33.472 1.00 45.62 168 ASP A O 1
ATOM 1271 N N . GLN A 1 169 ? -20.466 -19.253 -33.928 1.00 49.88 169 GLN A N 1
ATOM 1272 C CA . GLN A 1 169 ? -21.105 -20.146 -32.953 1.00 49.88 169 GLN A CA 1
ATOM 1273 C C . GLN A 1 169 ? -21.795 -21.314 -33.671 1.00 49.88 169 GLN A C 1
ATOM 1275 O O . GLN A 1 169 ? -23.013 -21.427 -33.638 1.00 49.88 169 GLN A O 1
ATOM 1280 N N . GLU A 1 170 ? -21.033 -22.224 -34.275 1.00 52.41 170 GLU A N 1
ATOM 1281 C CA . GLU A 1 170 ? -21.549 -23.562 -34.573 1.00 52.41 170 GLU A CA 1
ATOM 1282 C C . GLU A 1 170 ? -20.499 -24.646 -34.293 1.00 52.41 170 GLU A C 1
ATOM 1284 O O . GLU A 1 170 ? -19.316 -24.525 -34.593 1.00 52.41 170 GLU A O 1
ATOM 1289 N N . ALA A 1 171 ? -20.983 -25.745 -33.713 1.00 53.00 171 ALA A N 1
ATOM 1290 C CA . ALA A 1 171 ? -20.374 -27.072 -33.743 1.00 53.00 171 ALA A CA 1
ATOM 1291 C C . ALA A 1 171 ? -19.051 -27.297 -32.979 1.00 53.00 171 ALA A C 1
ATOM 1293 O O . ALA A 1 171 ? -18.051 -27.741 -33.541 1.00 53.00 171 ALA A O 1
ATOM 1294 N N . ARG A 1 172 ? -19.095 -27.246 -31.640 1.00 45.78 172 ARG A N 1
ATOM 1295 C CA . ARG A 1 172 ? -18.293 -28.199 -30.843 1.00 45.78 172 ARG A CA 1
ATOM 1296 C C . ARG A 1 172 ? -19.080 -29.491 -30.661 1.00 45.78 172 ARG A C 1
ATOM 1298 O O . ARG A 1 172 ? -19.694 -29.719 -29.625 1.00 45.78 172 ARG A O 1
ATOM 1305 N N . LYS A 1 173 ? -19.068 -30.300 -31.724 1.00 48.38 173 LYS A N 1
ATOM 1306 C CA . LYS A 1 173 ? -19.445 -31.713 -31.681 1.00 48.38 173 LYS A CA 1
ATOM 1307 C C . LYS A 1 173 ? -18.492 -32.470 -30.761 1.00 48.38 173 LYS A C 1
ATOM 1309 O O . LYS A 1 173 ? -17.295 -32.189 -30.699 1.00 48.38 173 LYS A O 1
ATOM 1314 N N . ASP A 1 174 ? -19.087 -33.425 -30.072 1.00 49.66 174 ASP A N 1
ATOM 1315 C CA . ASP A 1 174 ? -18.514 -34.414 -29.177 1.00 49.66 174 ASP A CA 1
ATOM 1316 C C . ASP A 1 174 ? -17.143 -34.927 -29.634 1.00 49.66 174 ASP A C 1
ATOM 1318 O O . ASP A 1 174 ? -17.011 -35.587 -30.666 1.00 49.66 174 ASP A O 1
ATOM 1322 N N . ILE A 1 175 ? -16.110 -34.661 -28.834 1.00 50.38 175 ILE A N 1
ATOM 1323 C CA . ILE A 1 175 ? -14.851 -35.398 -28.926 1.00 50.38 175 ILE A CA 1
ATOM 1324 C C . ILE A 1 175 ? -15.029 -36.644 -28.052 1.00 50.38 175 ILE A C 1
ATOM 1326 O O . ILE A 1 175 ? -15.083 -36.507 -26.825 1.00 50.38 175 ILE A O 1
ATOM 1330 N N . PRO A 1 176 ? -15.118 -37.859 -28.624 1.00 51.97 176 PRO A N 1
ATOM 1331 C CA . PRO A 1 176 ? -15.146 -39.074 -27.830 1.00 51.97 176 PRO A CA 1
ATOM 1332 C C . PRO A 1 176 ? -13.823 -39.191 -27.074 1.00 51.97 176 PRO A C 1
ATOM 1334 O O . PRO A 1 176 ? -12.747 -39.348 -27.659 1.00 51.97 176 PRO A O 1
ATOM 1337 N N . VAL A 1 177 ? -13.913 -39.108 -25.749 1.00 47.69 177 VAL A N 1
ATOM 1338 C CA . VAL A 1 177 ? -12.825 -39.417 -24.825 1.00 47.69 177 VAL A CA 1
ATOM 1339 C C . VAL A 1 177 ? -12.474 -40.889 -25.029 1.00 47.69 177 VAL A C 1
ATOM 1341 O O . VAL A 1 177 ? -13.108 -41.785 -24.472 1.00 47.69 177 VAL A O 1
ATOM 1344 N N . LYS A 1 178 ? -11.470 -41.149 -25.874 1.00 47.09 178 LYS A N 1
ATOM 1345 C CA . LYS A 1 178 ? -10.832 -42.460 -25.992 1.00 47.09 178 LYS A CA 1
ATOM 1346 C C . LYS A 1 178 ? -10.235 -42.803 -24.631 1.00 47.09 178 LYS A C 1
ATOM 1348 O O . LYS A 1 178 ? -9.180 -42.302 -24.244 1.00 47.09 178 LYS A O 1
ATOM 1353 N N . LYS A 1 179 ? -10.972 -43.652 -23.919 1.00 47.53 179 LYS A N 1
ATOM 1354 C CA . LYS A 1 179 ? -10.556 -44.456 -22.775 1.00 47.53 179 LYS A CA 1
ATOM 1355 C C . LYS A 1 179 ? -9.197 -45.071 -23.116 1.00 47.53 179 LYS A C 1
ATOM 1357 O O . LYS A 1 179 ? -9.121 -45.982 -23.932 1.00 47.53 179 LYS A O 1
ATOM 1362 N N . LYS A 1 180 ? -8.118 -44.506 -22.569 1.00 46.78 180 LYS A N 1
ATOM 1363 C CA . LYS A 1 180 ? -6.800 -45.131 -22.653 1.00 46.78 180 LYS A CA 1
ATOM 1364 C C . LYS A 1 180 ? -6.835 -46.338 -21.738 1.00 46.78 180 LYS A C 1
ATOM 1366 O O . LYS A 1 180 ? -6.935 -46.209 -20.520 1.00 46.78 180 LYS A O 1
ATOM 1371 N N . GLU A 1 181 ? -6.848 -47.489 -22.386 1.00 47.00 181 GLU A N 1
ATOM 1372 C CA . GLU A 1 181 ? -6.622 -48.787 -21.792 1.00 47.00 181 GLU A CA 1
ATOM 1373 C C . GLU A 1 181 ? -5.330 -48.741 -20.979 1.00 47.00 181 GLU A C 1
ATOM 1375 O O . GLU A 1 181 ? -4.287 -48.251 -21.417 1.00 47.00 181 GLU A O 1
ATOM 1380 N N . SER A 1 182 ? -5.461 -49.208 -19.746 1.00 48.59 182 SER A N 1
ATOM 1381 C CA . SER A 1 182 ? -4.380 -49.559 -18.851 1.00 48.59 182 SER A CA 1
ATOM 1382 C C . SER A 1 182 ? -3.524 -50.631 -19.519 1.00 48.59 182 SER A C 1
ATOM 1384 O O . SER A 1 182 ? -3.878 -51.810 -19.501 1.00 48.59 182 SER A O 1
ATOM 1386 N N . LEU A 1 183 ? -2.406 -50.213 -20.108 1.00 47.59 183 LEU A N 1
ATOM 1387 C CA . LEU A 1 183 ? -1.305 -51.103 -20.445 1.00 47.59 183 LEU A CA 1
ATOM 1388 C C . LEU A 1 183 ? -0.641 -51.534 -19.138 1.00 47.59 183 LEU A C 1
ATOM 1390 O O . LEU A 1 183 ? 0.137 -50.815 -18.513 1.00 47.59 183 LEU A O 1
ATOM 1394 N N . SER A 1 184 ? -1.074 -52.712 -18.714 1.00 47.41 184 SER A N 1
ATOM 1395 C CA . SER A 1 184 ? -0.389 -53.628 -17.826 1.00 47.41 184 SER A CA 1
ATOM 1396 C C . SER A 1 184 ? 1.033 -53.924 -18.296 1.00 47.41 184 SER A C 1
ATOM 1398 O O . SER A 1 184 ? 1.278 -54.033 -19.495 1.00 47.41 184 SER A O 1
ATOM 1400 N N . SER A 1 185 ? 1.887 -54.222 -17.319 1.00 49.62 185 SER A N 1
ATOM 1401 C CA . SER A 1 185 ? 3.072 -55.070 -17.466 1.00 49.62 185 SER A CA 1
ATOM 1402 C C . SER A 1 185 ? 4.195 -54.492 -18.328 1.0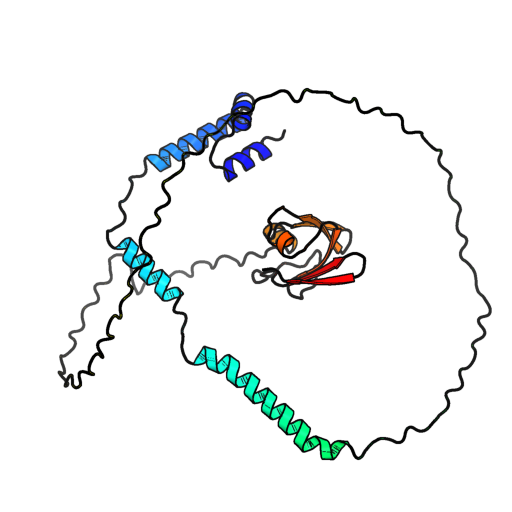0 49.62 185 SER A C 1
ATOM 1404 O O . SER A 1 185 ? 4.387 -54.872 -19.479 1.00 49.62 185 SER A O 1
ATOM 1406 N N . ILE A 1 186 ? 4.997 -53.612 -17.726 1.00 44.88 186 ILE A N 1
ATOM 1407 C CA . ILE A 1 186 ? 6.416 -53.537 -18.080 1.00 44.88 186 ILE A CA 1
ATOM 1408 C C . ILE A 1 186 ? 7.132 -54.365 -17.023 1.00 44.88 186 ILE A C 1
ATOM 1410 O O . ILE A 1 186 ? 7.287 -53.944 -15.877 1.00 44.88 186 ILE A O 1
ATOM 1414 N N . ASP A 1 187 ? 7.425 -55.593 -17.436 1.00 45.53 187 ASP A N 1
ATOM 1415 C CA . ASP A 1 187 ? 8.289 -56.535 -16.750 1.00 45.53 187 ASP A CA 1
ATOM 1416 C C . ASP A 1 187 ? 9.680 -55.937 -16.554 1.00 45.53 187 ASP A C 1
ATOM 1418 O O . ASP A 1 187 ? 10.193 -55.179 -17.382 1.00 45.53 187 ASP A O 1
ATOM 1422 N N . SER A 1 188 ? 10.269 -56.328 -15.434 1.00 53.91 188 SER A N 1
ATOM 1423 C CA . SER A 1 188 ? 11.631 -56.063 -15.018 1.00 53.91 188 SER A CA 1
ATOM 1424 C C . SER A 1 188 ? 12.643 -56.348 -16.126 1.00 53.91 188 SER A C 1
ATOM 1426 O O . SER A 1 188 ? 12.895 -57.495 -16.488 1.00 53.91 188 SER A O 1
ATOM 1428 N N . THR A 1 189 ? 13.322 -55.302 -16.576 1.00 48.00 189 THR A N 1
ATOM 1429 C CA . THR A 1 189 ? 14.710 -55.431 -17.012 1.00 48.00 189 THR A CA 1
ATOM 1430 C C . THR A 1 189 ? 15.554 -54.588 -16.084 1.00 48.00 189 THR A C 1
ATOM 1432 O O . THR A 1 189 ? 15.532 -53.359 -16.162 1.00 48.00 189 THR A O 1
ATOM 1435 N N . ASP A 1 190 ? 16.283 -55.286 -15.214 1.00 52.53 190 ASP A N 1
ATOM 1436 C CA . ASP A 1 190 ? 17.483 -54.824 -14.528 1.00 52.53 190 ASP A CA 1
ATOM 1437 C C . ASP A 1 190 ? 18.519 -54.399 -15.580 1.00 52.53 190 ASP A C 1
ATOM 1439 O O . ASP A 1 190 ? 19.470 -55.114 -15.891 1.00 52.53 190 ASP A O 1
ATOM 1443 N N . GLN A 1 191 ? 18.306 -53.244 -16.205 1.00 54.41 191 GLN A N 1
ATOM 1444 C CA . GLN A 1 191 ? 19.382 -52.545 -16.882 1.00 54.41 191 GLN A CA 1
ATOM 1445 C C . GLN A 1 191 ? 20.134 -51.795 -15.797 1.00 54.41 191 GLN A C 1
ATOM 1447 O O . GLN A 1 191 ? 19.616 -50.855 -15.196 1.00 54.41 191 GLN A O 1
ATOM 1452 N N . ALA A 1 192 ? 21.339 -52.288 -15.519 1.00 55.19 192 ALA A N 1
ATOM 1453 C CA . ALA A 1 192 ? 22.358 -51.572 -14.783 1.00 55.19 192 ALA A CA 1
ATOM 1454 C C . ALA A 1 192 ? 22.389 -50.130 -15.301 1.00 55.19 192 ALA A C 1
ATOM 1456 O O . ALA A 1 192 ? 22.760 -49.882 -16.448 1.00 55.19 192 ALA A O 1
ATOM 1457 N N . PHE A 1 193 ? 21.926 -49.200 -14.469 1.00 48.75 193 PHE A N 1
ATOM 1458 C CA . PHE A 1 193 ? 22.144 -47.785 -14.687 1.00 48.75 193 PHE A CA 1
ATOM 1459 C C . PHE A 1 193 ? 23.655 -47.590 -14.602 1.00 48.75 193 PHE A C 1
ATOM 1461 O O . PHE A 1 193 ? 24.209 -47.494 -13.509 1.00 48.75 193 PHE A O 1
ATOM 1468 N N . GLU A 1 194 ? 24.328 -47.603 -15.754 1.00 59.81 194 GLU A N 1
ATOM 1469 C CA . GLU A 1 194 ? 25.602 -46.915 -15.880 1.00 59.81 194 GLU A CA 1
ATOM 1470 C C . GLU A 1 194 ? 25.369 -45.507 -15.346 1.00 59.81 194 GLU A C 1
ATOM 1472 O O . GLU A 1 194 ? 24.410 -44.825 -15.721 1.00 59.81 194 GLU A O 1
ATOM 1477 N N . GLU A 1 195 ? 26.189 -45.144 -14.369 1.00 58.59 195 GLU A N 1
ATOM 1478 C CA . GLU A 1 195 ? 26.188 -43.854 -13.712 1.00 58.59 195 GLU A CA 1
ATOM 1479 C C . GLU A 1 195 ? 26.428 -42.811 -14.807 1.00 58.59 195 GLU A C 1
ATOM 1481 O O . GLU A 1 195 ? 27.554 -42.592 -15.242 1.00 58.59 195 GLU A O 1
ATOM 1486 N N . VAL A 1 196 ? 25.340 -42.259 -15.358 1.00 60.84 196 VAL A N 1
ATOM 1487 C CA . VAL A 1 196 ? 25.411 -41.206 -16.366 1.00 60.84 196 VAL A CA 1
ATOM 1488 C C . VAL A 1 196 ? 26.126 -40.060 -15.684 1.00 60.84 196 VAL A C 1
ATOM 1490 O O . VAL A 1 196 ? 25.538 -39.393 -14.829 1.00 60.84 196 VAL A O 1
ATOM 1493 N N . GLU A 1 197 ? 27.398 -39.872 -16.035 1.00 66.06 197 GLU A N 1
ATOM 1494 C CA . GLU A 1 197 ? 28.188 -38.731 -15.609 1.00 66.06 197 GLU A CA 1
ATOM 1495 C C . GLU A 1 197 ? 27.374 -37.489 -15.949 1.00 66.06 197 GLU A C 1
ATOM 1497 O O . GLU A 1 197 ? 27.198 -37.112 -17.111 1.00 66.06 197 GLU A O 1
ATOM 1502 N N . THR A 1 198 ? 26.783 -36.885 -14.922 1.00 61.34 198 THR A N 1
ATOM 1503 C CA . THR A 1 198 ? 26.059 -35.636 -15.056 1.00 61.34 198 THR A CA 1
ATOM 1504 C C . THR A 1 198 ? 27.097 -34.590 -15.412 1.00 61.34 198 THR A C 1
ATOM 1506 O O . THR A 1 198 ? 27.722 -33.998 -14.532 1.00 61.34 198 THR A O 1
ATOM 1509 N N . THR A 1 199 ? 27.319 -34.382 -16.707 1.00 68.38 199 THR A N 1
ATOM 1510 C CA . THR A 1 199 ? 28.064 -33.237 -17.212 1.00 68.38 199 THR A CA 1
ATOM 1511 C C . THR A 1 199 ? 27.287 -32.001 -16.794 1.00 68.38 199 THR A C 1
ATOM 1513 O O . THR A 1 199 ? 26.312 -31.607 -17.440 1.00 68.38 199 THR A O 1
ATOM 1516 N N . ASN A 1 200 ? 27.674 -31.437 -15.651 1.00 73.56 200 ASN A N 1
ATOM 1517 C CA . ASN A 1 200 ? 27.122 -30.186 -15.177 1.00 73.56 200 ASN A CA 1
ATOM 1518 C C . ASN A 1 200 ? 27.397 -29.128 -16.249 1.00 73.56 200 ASN A C 1
ATOM 1520 O O . ASN A 1 200 ? 28.522 -29.043 -16.754 1.00 73.56 200 ASN A O 1
ATOM 1524 N N . PRO A 1 201 ? 26.381 -28.347 -16.649 1.00 74.44 201 PRO A N 1
ATOM 1525 C CA . PRO A 1 201 ? 26.587 -27.295 -17.623 1.00 74.44 201 PRO A CA 1
ATOM 1526 C C . PRO A 1 201 ? 27.689 -26.347 -17.117 1.00 74.44 201 PRO A C 1
ATOM 1528 O O . PRO A 1 201 ? 27.720 -26.028 -15.923 1.00 74.44 201 PRO A O 1
ATOM 1531 N N . PRO A 1 202 ? 28.596 -25.896 -17.999 1.00 78.75 202 PRO A N 1
ATOM 1532 C CA . PRO A 1 202 ? 29.719 -25.054 -17.607 1.00 78.75 202 PRO A CA 1
ATOM 1533 C C . PRO A 1 202 ? 29.235 -23.813 -16.838 1.00 78.75 202 PRO A C 1
ATOM 1535 O O . PRO A 1 202 ? 28.366 -23.081 -17.313 1.00 78.75 202 PRO A O 1
ATOM 1538 N N . GLY A 1 203 ? 29.789 -23.593 -15.639 1.00 75.06 203 GLY A N 1
ATOM 1539 C CA . GLY A 1 203 ? 29.484 -22.449 -14.764 1.00 75.06 203 GLY A CA 1
ATOM 1540 C C . GLY A 1 203 ? 28.598 -22.740 -13.543 1.00 75.06 203 GLY A C 1
ATOM 1541 O O . GLY A 1 203 ? 28.337 -21.825 -12.761 1.00 75.06 203 GLY A O 1
ATOM 1542 N N . LEU A 1 204 ? 28.148 -23.983 -13.351 1.00 71.75 204 LEU A N 1
ATOM 1543 C CA . LEU A 1 204 ? 27.417 -24.426 -12.160 1.00 71.75 204 LEU A CA 1
ATOM 1544 C C . LEU A 1 204 ? 28.252 -25.460 -11.399 1.00 71.75 204 LEU A C 1
ATOM 1546 O O . LEU A 1 204 ? 28.085 -26.660 -11.588 1.00 71.75 204 LEU A O 1
ATOM 1550 N N . ASP A 1 205 ? 29.152 -24.979 -10.544 1.00 81.06 205 ASP A N 1
ATOM 1551 C CA . ASP A 1 205 ? 29.893 -25.827 -9.609 1.00 81.06 205 ASP A CA 1
ATOM 1552 C C . ASP A 1 205 ? 28.954 -26.249 -8.464 1.00 81.06 205 ASP A C 1
ATOM 1554 O O . ASP A 1 205 ? 28.582 -25.393 -7.651 1.00 81.06 205 ASP A O 1
ATOM 1558 N N . PRO A 1 206 ? 28.551 -27.531 -8.359 1.00 75.94 206 PRO A N 1
ATOM 1559 C CA . PRO A 1 206 ? 27.647 -27.991 -7.299 1.00 75.94 206 PRO A CA 1
ATOM 1560 C C . PRO A 1 206 ? 28.271 -27.852 -5.902 1.00 75.94 206 PRO A C 1
ATOM 1562 O O . PRO A 1 206 ? 27.554 -27.688 -4.916 1.00 75.94 206 PRO A O 1
ATOM 1565 N N . ASP A 1 207 ? 29.604 -27.844 -5.835 1.00 82.75 207 ASP A N 1
ATOM 1566 C CA . ASP A 1 207 ? 30.374 -27.733 -4.596 1.00 82.75 207 ASP A CA 1
ATOM 1567 C C . ASP A 1 207 ? 30.708 -26.287 -4.216 1.00 82.75 207 ASP A C 1
ATOM 1569 O O . ASP A 1 207 ? 31.217 -26.022 -3.119 1.00 82.75 207 ASP A O 1
ATOM 1573 N N . LYS A 1 208 ? 30.405 -25.317 -5.090 1.00 82.00 208 LYS A N 1
ATOM 1574 C CA . LYS A 1 208 ? 30.565 -23.906 -4.753 1.00 82.00 208 LYS A CA 1
ATOM 1575 C C . LYS A 1 208 ? 29.492 -23.547 -3.738 1.00 82.00 208 LYS A C 1
ATOM 1577 O O . LYS A 1 208 ? 28.350 -23.261 -4.094 1.00 82.00 208 LYS A O 1
ATOM 1582 N N . LYS A 1 209 ? 29.877 -23.547 -2.456 1.00 76.19 209 LYS A N 1
ATOM 1583 C CA . LYS A 1 209 ? 29.085 -22.955 -1.375 1.00 76.19 209 LYS A CA 1
ATOM 1584 C C . LYS A 1 209 ? 28.667 -21.568 -1.835 1.00 76.19 209 LYS A C 1
ATOM 1586 O O . LYS A 1 209 ? 29.507 -20.679 -1.960 1.00 76.19 209 LYS A O 1
ATOM 1591 N N . LEU A 1 210 ? 27.380 -21.420 -2.140 1.00 80.62 210 LEU A N 1
ATOM 1592 C CA . LEU A 1 210 ? 26.784 -20.124 -2.400 1.00 80.62 210 LEU A CA 1
ATOM 1593 C C . LEU A 1 210 ? 27.111 -19.283 -1.171 1.00 80.62 210 LEU A C 1
ATOM 1595 O O . LEU A 1 210 ? 26.667 -19.612 -0.071 1.00 80.62 210 LEU A O 1
ATOM 1599 N N . GLU A 1 211 ? 27.952 -18.264 -1.344 1.00 78.94 211 GLU A N 1
ATOM 1600 C CA . GLU A 1 211 ? 28.119 -17.245 -0.318 1.00 78.94 211 GLU A CA 1
ATOM 1601 C C . GLU A 1 211 ? 26.715 -16.792 0.061 1.00 78.94 211 GLU A C 1
ATOM 1603 O O . GLU A 1 211 ? 25.894 -16.567 -0.834 1.00 78.94 211 GLU A O 1
ATOM 1608 N N . ASP A 1 212 ? 26.416 -16.754 1.363 1.00 75.38 212 ASP A N 1
ATOM 1609 C CA . ASP A 1 212 ? 25.111 -16.345 1.871 1.00 75.38 212 ASP A CA 1
ATOM 1610 C C . ASP A 1 212 ? 24.790 -14.978 1.272 1.00 75.38 212 ASP A C 1
ATOM 1612 O O . ASP A 1 212 ? 25.269 -13.943 1.742 1.00 75.38 212 ASP A O 1
ATOM 1616 N N . VAL A 1 213 ? 24.013 -14.983 0.184 1.00 77.44 213 VAL A N 1
ATOM 1617 C CA . VAL A 1 213 ? 23.606 -13.774 -0.516 1.00 77.44 213 VAL A CA 1
ATOM 1618 C C . VAL A 1 213 ? 22.893 -12.959 0.536 1.00 77.44 213 VAL A C 1
ATOM 1620 O O . VAL A 1 213 ? 21.810 -13.356 0.979 1.00 77.44 213 VAL A O 1
ATOM 1623 N N . LYS A 1 214 ? 23.548 -11.878 0.981 1.00 81.00 214 LYS A N 1
ATOM 1624 C CA . LYS A 1 214 ? 23.120 -11.043 2.101 1.00 81.00 214 LYS A CA 1
ATOM 1625 C C . LYS A 1 214 ? 21.647 -10.742 1.895 1.00 81.00 214 LYS A C 1
ATOM 1627 O O . LYS A 1 214 ? 21.283 -9.981 0.997 1.00 81.00 214 LYS A O 1
ATOM 1632 N N . ARG A 1 215 ? 20.796 -11.447 2.652 1.00 79.12 215 ARG A N 1
ATOM 1633 C CA . ARG A 1 215 ? 19.353 -11.432 2.420 1.00 79.12 215 ARG A CA 1
ATOM 1634 C C . ARG A 1 215 ? 18.944 -9.969 2.504 1.00 79.12 215 ARG A C 1
ATOM 1636 O O . ARG A 1 215 ? 19.280 -9.354 3.518 1.00 79.12 215 ARG A O 1
ATOM 1643 N N . PRO A 1 216 ? 18.298 -9.403 1.468 1.00 76.31 216 PRO A N 1
ATOM 1644 C CA . PRO A 1 216 ? 17.966 -7.991 1.477 1.00 76.31 216 PRO A CA 1
ATOM 1645 C C . PRO A 1 216 ? 17.237 -7.704 2.783 1.00 76.31 216 PRO A C 1
ATOM 1647 O O . PRO A 1 216 ? 16.288 -8.415 3.139 1.00 76.31 216 PRO A O 1
ATOM 1650 N N . GLU A 1 217 ? 17.765 -6.741 3.537 1.00 79.25 217 GLU A N 1
ATOM 1651 C CA . GLU A 1 217 ? 17.208 -6.366 4.827 1.00 79.25 217 GLU A CA 1
ATOM 1652 C C . GLU A 1 217 ? 15.719 -6.099 4.625 1.00 79.25 217 GLU A C 1
ATOM 1654 O O . GLU A 1 217 ? 15.308 -5.465 3.647 1.00 79.25 217 GLU A O 1
ATOM 1659 N N . LYS A 1 218 ? 14.889 -6.690 5.490 1.00 81.56 218 LYS A N 1
ATOM 1660 C CA . LYS A 1 218 ? 13.436 -6.574 5.378 1.00 81.56 218 LYS A CA 1
ATOM 1661 C C . LYS A 1 218 ? 13.092 -5.095 5.487 1.00 81.56 218 LYS A C 1
ATOM 1663 O O . LYS A 1 218 ? 13.101 -4.554 6.587 1.00 81.56 218 LYS A O 1
ATOM 1668 N N . ARG A 1 219 ? 12.794 -4.459 4.353 1.00 80.62 219 ARG A N 1
ATOM 1669 C CA . ARG A 1 219 ? 12.342 -3.071 4.326 1.00 80.62 219 ARG A CA 1
ATOM 1670 C C . ARG A 1 219 ? 11.062 -2.987 5.148 1.00 80.62 219 ARG A C 1
ATOM 1672 O O . ARG A 1 219 ? 10.084 -3.682 4.863 1.00 80.62 219 ARG A O 1
ATOM 1679 N N . SER A 1 220 ? 11.106 -2.206 6.215 1.00 84.25 220 SER A N 1
ATOM 1680 C CA . SER A 1 220 ? 9.918 -1.789 6.935 1.00 84.25 220 SER A CA 1
ATOM 1681 C C . SER A 1 220 ? 9.266 -0.653 6.161 1.00 84.25 220 SER A C 1
ATOM 1683 O O . SER A 1 220 ? 9.944 0.283 5.751 1.00 84.25 220 SER A O 1
ATOM 1685 N N . PHE A 1 221 ? 7.955 -0.739 5.973 1.00 86.75 221 PHE A N 1
ATOM 1686 C CA . PHE A 1 221 ? 7.175 0.340 5.379 1.00 86.75 221 PHE A CA 1
ATOM 1687 C C . PHE A 1 221 ? 6.466 1.080 6.501 1.00 86.75 221 PHE A C 1
ATOM 1689 O O . PHE A 1 221 ? 6.024 0.462 7.471 1.00 86.75 221 PHE A O 1
ATOM 1696 N N . THR A 1 222 ? 6.353 2.398 6.400 1.00 91.12 222 THR A N 1
ATOM 1697 C CA . THR A 1 222 ? 5.524 3.141 7.359 1.00 91.12 222 THR A CA 1
ATOM 1698 C C . THR A 1 222 ? 4.047 2.932 7.033 1.00 91.12 222 THR A C 1
ATOM 1700 O O . THR A 1 222 ? 3.682 2.729 5.873 1.00 91.12 222 THR A O 1
ATOM 1703 N N . ASP A 1 223 ? 3.166 3.025 8.031 1.00 92.06 223 ASP A N 1
ATOM 1704 C CA . ASP A 1 223 ? 1.722 2.902 7.784 1.00 92.06 223 ASP A CA 1
ATOM 1705 C C . ASP A 1 223 ? 1.229 3.965 6.780 1.00 92.06 223 ASP A C 1
ATOM 1707 O O . ASP A 1 223 ? 0.371 3.687 5.946 1.00 92.06 223 ASP A O 1
ATOM 1711 N N . SER A 1 224 ? 1.832 5.160 6.779 1.00 92.38 224 SER A N 1
ATOM 1712 C CA . SER A 1 224 ? 1.523 6.223 5.806 1.00 92.38 224 SER A CA 1
ATOM 1713 C C . SER A 1 224 ? 1.902 5.842 4.370 1.00 92.38 224 SER A C 1
ATOM 1715 O O . SER A 1 224 ? 1.189 6.188 3.432 1.00 92.38 224 SER A O 1
ATOM 1717 N N . GLU A 1 225 ? 3.000 5.111 4.188 1.00 92.50 225 GLU A N 1
ATOM 1718 C CA . GLU A 1 225 ? 3.461 4.648 2.877 1.00 92.50 225 GLU A CA 1
ATOM 1719 C C . GLU A 1 225 ? 2.560 3.542 2.319 1.00 92.50 225 GLU A C 1
ATOM 1721 O O . GLU A 1 225 ? 2.174 3.590 1.150 1.00 92.50 225 GLU A O 1
ATOM 1726 N N . ILE A 1 226 ? 2.131 2.608 3.177 1.00 92.88 226 ILE A N 1
ATOM 1727 C CA . ILE A 1 226 ? 1.147 1.577 2.817 1.00 92.88 226 ILE A CA 1
ATOM 1728 C C . ILE A 1 226 ? -0.171 2.235 2.381 1.00 92.88 226 ILE A C 1
ATOM 1730 O O . ILE A 1 226 ? -0.739 1.882 1.348 1.00 92.88 226 ILE A O 1
ATOM 1734 N N . LEU A 1 227 ? -0.649 3.233 3.129 1.00 94.62 227 LEU A N 1
ATOM 1735 C CA . LEU A 1 227 ? -1.882 3.953 2.797 1.00 94.62 227 LEU A CA 1
ATOM 1736 C C . LEU A 1 227 ? -1.745 4.785 1.511 1.00 94.62 227 LEU A C 1
ATOM 1738 O O . LEU A 1 227 ? -2.689 4.838 0.718 1.00 94.62 227 LEU A O 1
ATOM 1742 N N . ARG A 1 228 ? -0.565 5.360 1.253 1.00 95.75 228 ARG A N 1
ATOM 1743 C CA . ARG A 1 228 ? -0.260 6.041 -0.013 1.00 95.75 228 ARG A CA 1
ATOM 1744 C C . ARG A 1 228 ? -0.300 5.078 -1.196 1.00 95.75 228 ARG A C 1
ATOM 1746 O O . ARG A 1 228 ? -0.909 5.415 -2.209 1.00 95.75 228 ARG A O 1
ATOM 1753 N N . ALA A 1 229 ? 0.255 3.873 -1.058 1.00 94.56 229 ALA A N 1
ATOM 1754 C CA . ALA A 1 229 ? 0.189 2.838 -2.095 1.00 94.56 229 ALA A CA 1
ATOM 1755 C C . ALA A 1 229 ? -1.259 2.419 -2.427 1.00 94.56 229 ALA A C 1
ATOM 1757 O O . ALA A 1 229 ? -1.562 2.047 -3.558 1.00 94.56 229 ALA A O 1
ATOM 1758 N N . LEU A 1 230 ? -2.181 2.545 -1.467 1.00 95.56 230 LEU A N 1
ATOM 1759 C CA . LEU A 1 230 ? -3.617 2.321 -1.673 1.00 95.56 230 LEU A CA 1
ATOM 1760 C C . LEU A 1 230 ? -4.363 3.513 -2.298 1.00 95.56 230 LEU A C 1
ATOM 1762 O O . LEU A 1 230 ? -5.566 3.410 -2.567 1.00 95.56 230 LEU A O 1
ATOM 1766 N N . GLY A 1 231 ? -3.676 4.632 -2.535 1.00 97.31 231 GLY A N 1
ATOM 1767 C CA . GLY A 1 231 ? -4.243 5.859 -3.091 1.00 97.31 231 GLY A CA 1
ATOM 1768 C C . GLY A 1 231 ? -4.884 6.781 -2.053 1.00 97.31 231 GLY A C 1
ATOM 1769 O O . GLY A 1 231 ? -5.822 7.504 -2.388 1.00 97.31 231 GLY A O 1
ATOM 1770 N N . MET A 1 232 ? -4.424 6.753 -0.799 1.00 97.75 232 MET A N 1
ATOM 1771 C CA . MET A 1 232 ? -4.830 7.706 0.240 1.00 97.75 232 MET A CA 1
ATOM 1772 C C . MET A 1 232 ? -3.679 8.643 0.585 1.00 97.75 232 MET A C 1
ATOM 1774 O O . MET A 1 232 ? -2.583 8.195 0.907 1.00 97.75 232 MET A O 1
ATOM 1778 N N . ASN A 1 233 ? -3.948 9.943 0.620 1.00 97.69 233 ASN A N 1
ATOM 1779 C CA . ASN A 1 233 ? -3.075 10.882 1.308 1.00 97.69 233 ASN A CA 1
ATOM 1780 C C . ASN A 1 233 ? -3.601 11.094 2.721 1.00 97.69 233 ASN A C 1
ATOM 1782 O O . ASN A 1 233 ? -4.794 11.329 2.931 1.00 97.69 233 ASN A O 1
ATOM 1786 N N . THR A 1 234 ? -2.704 10.996 3.693 1.00 97.56 234 THR A N 1
ATOM 1787 C CA . THR A 1 234 ? -3.043 11.101 5.109 1.00 97.56 234 THR A CA 1
ATOM 1788 C C . THR A 1 234 ? -2.126 12.075 5.817 1.00 97.56 234 THR A C 1
ATOM 1790 O O . THR A 1 234 ? -0.938 12.150 5.508 1.00 97.56 234 THR A O 1
ATOM 1793 N N . VAL A 1 235 ? -2.667 12.783 6.803 1.00 97.12 235 VAL A N 1
ATOM 1794 C CA . VAL A 1 235 ? -1.912 13.680 7.680 1.00 97.12 235 VAL A CA 1
ATOM 1795 C C . VAL A 1 235 ? -2.222 13.328 9.130 1.00 97.12 235 VAL A C 1
ATOM 1797 O O . VAL A 1 235 ? -3.360 13.009 9.485 1.00 97.12 235 VAL A O 1
ATOM 1800 N N . TRP A 1 236 ? -1.194 13.376 9.972 1.00 96.56 236 TRP A N 1
ATOM 1801 C CA . TRP A 1 236 ? -1.344 13.245 11.414 1.00 96.56 236 TRP A CA 1
ATOM 1802 C C . TRP A 1 236 ? -1.939 14.529 11.999 1.00 96.56 236 TRP A C 1
ATOM 1804 O O . TRP A 1 236 ? -1.327 15.592 11.919 1.00 96.56 236 TRP A O 1
ATOM 1814 N N . ASN A 1 237 ? -3.123 14.428 12.603 1.00 96.25 237 ASN A N 1
ATOM 1815 C CA . ASN A 1 237 ? -3.740 15.493 13.393 1.00 96.25 237 ASN A CA 1
ATOM 1816 C C . ASN A 1 237 ? -3.740 15.055 14.867 1.00 96.25 237 ASN A C 1
ATOM 1818 O O . ASN A 1 237 ? -4.596 14.281 15.310 1.00 96.25 237 ASN A O 1
ATOM 1822 N N . GLY A 1 238 ? -2.705 15.474 15.599 1.00 94.62 238 GLY A N 1
ATOM 1823 C CA . GLY A 1 238 ? -2.411 14.970 16.941 1.00 94.62 238 GLY A CA 1
ATOM 1824 C C . GLY A 1 238 ? -2.046 13.483 16.911 1.00 94.62 238 GLY A C 1
ATOM 1825 O O . GLY A 1 238 ? -1.131 13.074 16.203 1.00 94.62 238 GLY A O 1
ATOM 1826 N N . SER A 1 239 ? -2.783 12.663 17.661 1.00 93.00 239 SER A N 1
ATOM 1827 C CA . SER A 1 239 ? -2.602 11.204 17.733 1.00 93.00 239 SER A CA 1
ATOM 1828 C C . SER A 1 239 ? -3.427 10.417 16.711 1.00 93.00 239 SER A C 1
ATOM 1830 O O . SER A 1 239 ? -3.506 9.193 16.792 1.00 93.00 239 SER A O 1
ATOM 1832 N N . ARG A 1 240 ? -4.095 11.098 15.772 1.00 94.50 240 ARG A N 1
ATOM 1833 C CA . ARG A 1 240 ? -5.035 10.470 14.836 1.00 94.50 240 ARG A CA 1
ATOM 1834 C C . ARG A 1 240 ? -4.578 10.676 13.401 1.00 94.50 240 ARG A C 1
ATOM 1836 O O . ARG A 1 240 ? -4.281 11.799 12.996 1.00 94.50 240 ARG A O 1
ATOM 1843 N N . LEU A 1 241 ? -4.590 9.598 12.624 1.00 96.75 241 LEU A N 1
ATOM 1844 C CA . LEU A 1 241 ? -4.303 9.649 11.199 1.00 96.75 241 LEU A CA 1
ATOM 1845 C C . LEU A 1 241 ? -5.587 9.976 10.429 1.00 96.75 241 LEU A C 1
ATOM 1847 O O . LEU A 1 241 ? -6.567 9.229 10.492 1.00 96.75 241 LEU A O 1
ATOM 1851 N N . MET A 1 242 ? -5.605 11.113 9.736 1.00 98.00 242 MET A N 1
ATOM 1852 C CA . MET A 1 242 ? -6.775 11.609 9.011 1.00 98.00 242 MET A CA 1
ATOM 1853 C C . MET A 1 242 ? -6.527 11.576 7.504 1.00 98.00 242 MET A C 1
ATOM 1855 O O . MET A 1 242 ? -5.468 11.995 7.037 1.00 98.00 242 MET A O 1
ATOM 1859 N N . VAL A 1 243 ? -7.511 11.098 6.744 1.00 98.25 243 VAL A N 1
ATOM 1860 C CA . VAL A 1 243 ? -7.465 11.066 5.277 1.00 98.25 243 VAL A CA 1
ATOM 1861 C C . VAL A 1 243 ? -7.728 12.467 4.729 1.00 98.25 243 VAL A C 1
ATOM 1863 O O . VAL A 1 243 ? -8.816 13.013 4.919 1.00 98.25 243 VAL A O 1
ATOM 1866 N N . THR A 1 244 ? -6.748 13.049 4.041 1.00 98.38 244 THR A N 1
ATOM 1867 C CA . THR A 1 244 ? -6.846 14.385 3.433 1.00 98.38 244 THR A CA 1
ATOM 1868 C C . THR A 1 244 ? -7.327 14.331 1.990 1.00 98.38 244 THR A C 1
ATOM 1870 O O . THR A 1 244 ? -8.103 15.186 1.573 1.00 98.38 244 THR A O 1
ATOM 1873 N N . SER A 1 245 ? -6.925 13.315 1.229 1.00 98.12 245 SER A N 1
ATOM 1874 C CA . SER A 1 245 ? -7.453 13.073 -0.112 1.00 98.12 245 SER A CA 1
ATOM 1875 C C . SER A 1 245 ? -7.397 11.596 -0.483 1.00 98.12 245 SER A C 1
ATOM 1877 O O . SER A 1 245 ? -6.621 10.820 0.076 1.00 98.12 245 SER A O 1
ATOM 1879 N N . VAL A 1 246 ? -8.259 11.205 -1.420 1.00 98.38 246 VAL A N 1
ATOM 1880 C CA . VAL A 1 246 ? -8.312 9.853 -1.980 1.00 98.38 246 VAL A CA 1
ATOM 1881 C C . VAL A 1 246 ? -8.219 9.976 -3.495 1.00 98.38 246 VAL A C 1
ATOM 1883 O O . VAL A 1 246 ? -9.006 10.702 -4.106 1.00 98.38 246 VAL A O 1
ATOM 1886 N N . THR A 1 247 ? -7.263 9.279 -4.101 1.00 98.25 247 THR A N 1
ATOM 1887 C CA . THR A 1 247 ? -7.044 9.297 -5.550 1.00 98.25 247 THR A CA 1
ATOM 1888 C C . THR A 1 247 ? -8.234 8.662 -6.270 1.00 98.25 247 THR A C 1
ATOM 1890 O O . THR A 1 247 ? -8.751 7.625 -5.837 1.00 98.25 247 THR A O 1
ATOM 1893 N N . ARG A 1 248 ? -8.680 9.267 -7.379 1.00 97.50 248 ARG A N 1
ATOM 1894 C CA . ARG A 1 248 ? -9.785 8.732 -8.187 1.00 97.50 248 ARG A CA 1
ATOM 1895 C C . ARG A 1 248 ? -9.397 7.371 -8.782 1.00 97.50 248 ARG A C 1
ATOM 1897 O O . ARG A 1 248 ? -8.258 7.172 -9.182 1.00 97.50 248 ARG A O 1
ATOM 1904 N N . ASN A 1 249 ? -10.342 6.436 -8.829 1.00 96.88 249 ASN A N 1
ATOM 1905 C CA . ASN A 1 249 ? -10.173 5.050 -9.273 1.00 96.88 249 ASN A CA 1
ATOM 1906 C C . ASN A 1 249 ? -9.136 4.241 -8.468 1.00 96.88 249 ASN A C 1
ATOM 1908 O O . ASN A 1 249 ? -8.710 3.175 -8.911 1.00 96.88 249 ASN A O 1
ATOM 1912 N N . SER A 1 250 ? -8.752 4.704 -7.275 1.00 97.31 250 SER A N 1
ATOM 1913 C CA . SER A 1 250 ? -7.863 3.958 -6.380 1.00 97.31 250 SER A CA 1
ATOM 1914 C C . SER A 1 250 ? -8.567 2.801 -5.675 1.00 97.31 250 SER A C 1
ATOM 1916 O O . SER A 1 250 ? -9.797 2.734 -5.584 1.00 97.31 250 SER A O 1
ATOM 1918 N N . VAL A 1 251 ? -7.759 1.900 -5.118 1.00 96.75 251 VAL A N 1
ATOM 1919 C CA . VAL A 1 251 ? -8.217 0.804 -4.259 1.00 96.75 251 VAL A CA 1
ATOM 1920 C C . VAL A 1 251 ? -8.990 1.350 -3.052 1.00 96.75 251 VAL A C 1
ATOM 1922 O O . VAL A 1 251 ? -10.085 0.872 -2.746 1.00 96.75 251 VAL A O 1
ATOM 1925 N N . ALA A 1 252 ? -8.484 2.405 -2.409 1.00 97.44 252 ALA A N 1
ATOM 1926 C CA . ALA A 1 252 ? -9.150 3.035 -1.273 1.00 97.44 252 ALA A CA 1
ATOM 1927 C C . ALA A 1 252 ? -10.522 3.630 -1.631 1.00 97.44 252 ALA A C 1
ATOM 1929 O O . ALA A 1 252 ? -11.488 3.428 -0.890 1.00 97.44 252 ALA A O 1
ATOM 1930 N N . GLN A 1 253 ? -10.641 4.307 -2.781 1.00 97.88 253 GLN A N 1
ATOM 1931 C CA . GLN A 1 253 ? -11.926 4.857 -3.225 1.00 97.88 253 GLN A CA 1
ATOM 1932 C C . GLN A 1 253 ? -12.949 3.745 -3.485 1.00 97.88 253 GLN A C 1
ATOM 1934 O O . GLN A 1 253 ? -14.088 3.843 -3.023 1.00 97.88 253 GLN A O 1
ATOM 1939 N N . ARG A 1 254 ? -12.542 2.674 -4.183 1.00 97.56 254 ARG A N 1
ATOM 1940 C CA . ARG A 1 254 ? -13.404 1.507 -4.449 1.00 97.56 254 ARG A CA 1
ATOM 1941 C C . ARG A 1 254 ? -13.842 0.805 -3.166 1.00 97.56 254 ARG A C 1
ATOM 1943 O O . ARG A 1 254 ? -14.967 0.327 -3.082 1.00 97.56 254 ARG A O 1
ATOM 1950 N N . SER A 1 255 ? -12.987 0.830 -2.148 1.00 97.31 255 SER A N 1
ATOM 1951 C CA . SER A 1 255 ? -13.271 0.301 -0.808 1.00 97.31 255 SER A CA 1
ATOM 1952 C C . SER A 1 255 ? -14.171 1.222 0.029 1.00 97.31 255 SER A C 1
ATOM 1954 O O . SER A 1 255 ? -14.496 0.914 1.175 1.00 97.31 255 SER A O 1
ATOM 1956 N N . GLY A 1 256 ? -14.585 2.367 -0.521 1.00 97.69 256 GLY A N 1
ATOM 1957 C CA . GLY A 1 256 ? -15.508 3.296 0.118 1.00 97.69 256 GLY A CA 1
ATOM 1958 C C . GLY A 1 256 ? -14.865 4.229 1.142 1.00 97.69 256 GLY A C 1
ATOM 1959 O O . GLY A 1 256 ? -15.605 4.836 1.924 1.00 97.69 256 GLY A O 1
ATOM 1960 N N . VAL A 1 257 ? -13.534 4.369 1.153 1.00 98.12 257 VAL A N 1
ATOM 1961 C CA . VAL A 1 257 ? -12.823 5.373 1.965 1.00 98.12 257 VAL A CA 1
ATOM 1962 C C . VAL A 1 257 ? -13.141 6.776 1.442 1.00 98.12 257 VAL A C 1
ATOM 1964 O O . VAL A 1 257 ? -13.272 6.985 0.233 1.00 98.12 257 VAL A O 1
ATOM 1967 N N . ARG A 1 258 ? -13.302 7.750 2.343 1.00 98.44 258 ARG A N 1
ATOM 1968 C CA . ARG A 1 258 ? -13.629 9.142 2.003 1.00 98.44 258 ARG A CA 1
ATOM 1969 C C . ARG A 1 258 ? -12.677 10.117 2.688 1.00 98.44 258 ARG A C 1
ATOM 1971 O O . ARG A 1 258 ? -12.153 9.848 3.767 1.00 98.44 258 ARG A O 1
ATOM 1978 N N . THR A 1 259 ? -12.510 11.286 2.079 1.00 98.50 259 THR A N 1
ATOM 1979 C CA . THR A 1 259 ? -11.829 12.418 2.710 1.00 98.50 259 THR A CA 1
ATOM 1980 C C . THR A 1 259 ? -12.482 12.758 4.048 1.00 98.50 259 THR A C 1
ATOM 1982 O O . THR A 1 259 ? -13.709 12.786 4.167 1.00 98.50 259 THR A O 1
ATOM 1985 N N . GLY A 1 260 ? -11.654 13.009 5.057 1.00 98.25 260 GLY A N 1
ATOM 1986 C CA . GLY A 1 260 ? -12.075 13.306 6.421 1.00 98.25 260 GLY A CA 1
ATOM 1987 C C . GLY A 1 260 ? -12.272 12.083 7.320 1.00 98.25 260 GLY A C 1
ATOM 1988 O O . GLY A 1 260 ? -12.485 12.254 8.523 1.00 98.25 260 GLY A O 1
ATOM 1989 N N . ASP A 1 261 ? -12.171 10.864 6.785 1.00 98.56 261 ASP A N 1
ATOM 1990 C CA . ASP A 1 261 ? -12.157 9.654 7.605 1.00 98.56 261 ASP A CA 1
ATOM 1991 C C . ASP A 1 261 ? -10.925 9.637 8.523 1.00 98.56 261 ASP A C 1
ATOM 1993 O O . ASP A 1 261 ? -9.819 10.019 8.128 1.00 98.56 261 ASP A O 1
ATOM 1997 N N . ARG A 1 262 ? -11.110 9.169 9.762 1.00 98.06 262 ARG A N 1
ATOM 1998 C CA . ARG A 1 262 ? -10.007 8.947 10.710 1.00 98.06 262 ARG A CA 1
ATOM 1999 C C . ARG A 1 262 ? -9.684 7.465 10.768 1.00 98.06 262 ARG A C 1
ATOM 2001 O O . ARG A 1 262 ? -10.564 6.672 11.097 1.00 98.06 262 ARG A O 1
ATOM 2008 N N . ILE A 1 263 ? -8.452 7.085 10.474 1.00 97.56 263 ILE A N 1
ATOM 2009 C CA . ILE A 1 263 ? -8.028 5.685 10.476 1.00 97.56 263 ILE A CA 1
ATOM 2010 C C . ILE A 1 263 ? -7.702 5.283 11.916 1.00 97.56 263 ILE A C 1
ATOM 2012 O O . ILE A 1 263 ? -6.905 5.938 12.583 1.00 97.56 263 ILE A O 1
ATOM 2016 N N . LEU A 1 264 ? -8.358 4.229 12.402 1.00 97.00 264 LEU A N 1
ATOM 2017 C CA . LEU A 1 264 ? -8.158 3.682 13.746 1.00 97.00 264 LEU A CA 1
ATOM 2018 C C . LEU A 1 264 ? -7.218 2.474 13.713 1.00 97.00 264 LEU A C 1
ATOM 2020 O O . LEU A 1 264 ? -6.306 2.379 14.532 1.00 97.00 264 LEU A O 1
ATOM 2024 N N . SER A 1 265 ? -7.444 1.549 12.775 1.00 95.88 265 SER A N 1
ATOM 2025 C CA . SER A 1 265 ? -6.612 0.356 12.623 1.00 95.88 265 SER A CA 1
ATOM 2026 C C . SER A 1 265 ? -6.495 -0.128 11.178 1.00 95.88 265 SER A C 1
ATOM 2028 O O . SER A 1 265 ? -7.410 0.060 10.371 1.00 95.88 265 SER A O 1
ATOM 2030 N N . ILE A 1 266 ? -5.364 -0.773 10.886 1.00 95.19 266 ILE A N 1
ATOM 2031 C CA . ILE A 1 266 ? -5.042 -1.448 9.622 1.00 95.19 266 ILE A CA 1
ATOM 2032 C C . ILE A 1 266 ? -4.802 -2.923 9.945 1.00 95.19 266 ILE A C 1
ATOM 2034 O O . ILE A 1 266 ? -3.966 -3.245 10.788 1.00 95.19 266 ILE A O 1
ATOM 2038 N N . ASP A 1 267 ? -5.558 -3.823 9.321 1.00 93.25 267 ASP A N 1
ATOM 2039 C CA . ASP A 1 267 ? -5.514 -5.271 9.568 1.00 93.25 267 ASP A CA 1
ATOM 2040 C C . ASP A 1 267 ? -5.639 -5.624 11.064 1.00 93.25 267 ASP A C 1
ATOM 2042 O O . ASP A 1 267 ? -4.952 -6.496 11.591 1.00 93.25 267 ASP A O 1
ATOM 2046 N N . GLY A 1 268 ? -6.494 -4.884 11.781 1.00 93.31 268 GLY A N 1
ATOM 2047 C CA . GLY A 1 268 ? -6.698 -5.037 13.225 1.00 93.31 268 GLY A CA 1
ATOM 2048 C C . GLY A 1 268 ? -5.616 -4.401 14.106 1.00 93.31 268 GLY A C 1
ATOM 2049 O O . GLY A 1 268 ? -5.802 -4.330 15.320 1.00 93.31 268 GLY A O 1
ATOM 2050 N N . ARG A 1 269 ? -4.530 -3.876 13.530 1.00 92.44 269 ARG A N 1
ATOM 2051 C CA . ARG A 1 269 ? -3.451 -3.205 14.265 1.00 92.44 269 ARG A CA 1
ATOM 2052 C C . ARG A 1 269 ? -3.737 -1.715 14.405 1.00 92.44 269 ARG A C 1
ATOM 2054 O O . ARG A 1 269 ? -3.995 -1.047 13.407 1.00 92.44 269 ARG A O 1
ATOM 2061 N N . ALA A 1 270 ? -3.709 -1.202 15.631 1.00 94.69 270 ALA A N 1
ATOM 2062 C CA . ALA A 1 270 ? -3.885 0.225 15.879 1.00 94.69 270 ALA A CA 1
ATOM 2063 C C . ALA A 1 270 ? -2.774 1.031 15.191 1.00 94.69 270 ALA A C 1
ATOM 2065 O O . ALA A 1 270 ? -1.607 0.644 15.250 1.00 94.69 270 ALA A O 1
ATOM 2066 N N . VAL A 1 271 ? -3.153 2.132 14.544 1.00 94.44 271 VAL A N 1
ATOM 2067 C CA . VAL A 1 271 ? -2.204 3.025 13.867 1.00 94.44 271 VAL A CA 1
ATOM 2068 C C . VAL A 1 271 ? -1.690 4.052 14.875 1.00 94.44 271 VAL A C 1
ATOM 2070 O O . VAL A 1 271 ? -2.488 4.715 15.540 1.00 94.44 271 VAL A O 1
ATOM 2073 N N . SER A 1 272 ? -0.371 4.201 14.990 1.00 94.06 272 SER A N 1
ATOM 2074 C CA . SER A 1 272 ? 0.290 5.213 15.822 1.00 94.06 272 SER A CA 1
ATOM 2075 C C . SER A 1 272 ? 1.419 5.901 15.047 1.00 94.06 272 SER A C 1
ATOM 2077 O O . SER A 1 272 ? 1.805 5.474 13.964 1.00 94.06 272 SER A O 1
ATOM 2079 N N . LYS A 1 273 ? 1.939 7.021 15.557 1.00 91.38 273 LYS A N 1
ATOM 2080 C CA . LYS A 1 273 ? 3.014 7.758 14.868 1.00 91.38 273 LYS A CA 1
ATOM 2081 C C . LYS A 1 273 ? 4.307 6.934 14.772 1.00 91.38 273 LYS A C 1
ATOM 2083 O O . LYS A 1 273 ? 5.058 7.081 13.814 1.00 91.38 273 LYS A O 1
ATOM 2088 N N . ASP A 1 274 ? 4.493 6.039 15.739 1.00 89.00 274 ASP A N 1
ATOM 2089 C CA . ASP A 1 274 ? 5.659 5.169 15.871 1.00 89.00 274 ASP A CA 1
ATOM 2090 C C . ASP A 1 274 ? 5.394 3.748 15.348 1.00 89.00 274 ASP A C 1
ATOM 2092 O O . ASP A 1 274 ? 6.273 2.885 15.425 1.00 89.00 274 ASP A O 1
ATOM 2096 N N . SER A 1 275 ? 4.191 3.459 14.827 1.00 83.12 275 SER A N 1
ATOM 2097 C CA . SER A 1 275 ? 3.898 2.138 14.281 1.00 83.12 275 SER A CA 1
ATOM 2098 C C . SER A 1 275 ? 4.635 1.949 12.960 1.00 83.12 275 SER A C 1
ATOM 2100 O O . SER A 1 275 ? 4.283 2.471 11.901 1.00 83.12 275 SER A O 1
ATOM 2102 N N . VAL A 1 276 ? 5.698 1.155 13.035 1.00 75.31 276 VAL A N 1
ATOM 2103 C CA . VAL A 1 276 ? 6.393 0.650 11.861 1.00 75.31 276 VAL A CA 1
ATOM 2104 C C . VAL A 1 276 ? 5.542 -0.472 11.271 1.00 75.31 276 VAL A C 1
ATOM 2106 O O . VAL A 1 276 ? 5.326 -1.517 11.895 1.00 75.31 276 VAL A O 1
ATOM 2109 N N . GLY A 1 277 ? 5.038 -0.253 10.062 1.00 67.56 277 GLY A N 1
ATOM 2110 C CA . GLY A 1 277 ? 4.265 -1.237 9.328 1.00 67.56 277 GLY A CA 1
ATOM 2111 C C . GLY A 1 277 ? 5.104 -2.490 9.088 1.00 67.56 277 GLY A C 1
ATOM 2112 O O . GLY A 1 277 ? 6.181 -2.466 8.489 1.00 67.56 277 GLY A O 1
ATOM 2113 N N . SER A 1 278 ? 4.619 -3.637 9.563 1.00 65.56 278 SER A N 1
ATOM 2114 C CA . SER A 1 278 ? 5.215 -4.917 9.188 1.00 65.56 278 SER A CA 1
ATOM 2115 C C . SER A 1 278 ? 5.091 -5.090 7.670 1.00 65.56 278 SER A C 1
ATOM 2117 O O . SER A 1 278 ? 3.983 -4.945 7.157 1.00 65.56 278 SER A O 1
ATOM 2119 N N . ALA A 1 279 ? 6.142 -5.539 6.978 1.00 62.03 279 ALA A N 1
ATOM 2120 C CA . ALA A 1 279 ? 6.121 -5.836 5.533 1.00 62.03 279 ALA A CA 1
ATOM 2121 C C . ALA A 1 279 ? 5.028 -6.840 5.082 1.00 62.03 279 ALA A C 1
ATOM 2123 O O . ALA A 1 279 ? 4.850 -7.081 3.895 1.00 62.03 279 ALA A O 1
ATOM 2124 N N . LYS A 1 280 ? 4.309 -7.461 6.027 1.00 70.19 280 LYS A N 1
ATOM 2125 C CA . LYS A 1 280 ? 3.169 -8.355 5.784 1.00 70.19 280 LYS A CA 1
ATOM 2126 C C . LYS A 1 280 ? 1.798 -7.671 5.825 1.00 70.19 280 LYS A C 1
ATOM 2128 O O . LYS A 1 280 ? 0.808 -8.356 5.595 1.00 70.19 280 LYS A O 1
ATOM 2133 N N . ALA A 1 281 ? 1.714 -6.386 6.165 1.00 72.38 281 ALA A N 1
ATOM 2134 C CA . ALA A 1 281 ? 0.441 -5.674 6.170 1.00 72.38 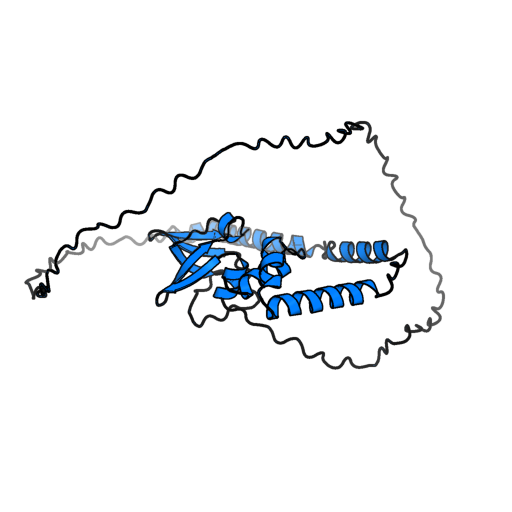281 ALA A CA 1
ATOM 2135 C C . ALA A 1 281 ? -0.012 -5.487 4.717 1.00 72.38 281 ALA A C 1
ATOM 2137 O O . ALA A 1 281 ? 0.579 -4.714 3.970 1.00 72.38 281 ALA A O 1
ATOM 2138 N N . GLN A 1 282 ? -1.021 -6.256 4.314 1.00 78.12 282 GLN A N 1
ATOM 2139 C CA . GLN A 1 282 ? -1.645 -6.150 2.993 1.00 78.12 282 GLN A CA 1
ATOM 2140 C C . GLN A 1 282 ? -2.739 -5.074 2.984 1.00 78.12 282 GLN A C 1
ATOM 2142 O O . GLN A 1 282 ? -3.252 -4.745 1.918 1.00 78.12 282 GLN A O 1
ATOM 2147 N N . ALA A 1 283 ? -3.081 -4.538 4.165 1.00 78.12 283 ALA A N 1
ATOM 2148 C CA . ALA A 1 283 ? -4.151 -3.577 4.378 1.00 78.12 283 ALA A CA 1
ATOM 2149 C C . ALA A 1 283 ? -5.491 -4.081 3.815 1.00 78.12 283 ALA A C 1
ATOM 2151 O O . ALA A 1 283 ? -6.244 -3.340 3.197 1.00 78.12 283 ALA A O 1
ATOM 2152 N N . LEU A 1 284 ? -5.795 -5.358 4.055 1.00 89.88 284 LEU A N 1
ATOM 2153 C CA . LEU A 1 284 ? -7.032 -6.029 3.644 1.00 89.88 284 LEU A CA 1
ATOM 2154 C C . LEU A 1 284 ? -8.254 -5.489 4.395 1.00 89.88 284 LEU A C 1
ATOM 2156 O O . LEU A 1 284 ? -9.370 -5.525 3.872 1.00 89.88 284 LEU A O 1
ATOM 2160 N N . ALA A 1 285 ? -8.064 -5.013 5.626 1.00 95.12 285 ALA A N 1
ATOM 2161 C CA . ALA A 1 285 ? -9.133 -4.465 6.449 1.00 95.12 285 ALA A CA 1
ATOM 2162 C C . ALA A 1 285 ? -8.728 -3.127 7.071 1.00 95.12 285 ALA A C 1
ATOM 2164 O O . ALA A 1 285 ? -7.724 -3.025 7.773 1.00 95.12 285 ALA A O 1
ATOM 2165 N N . LEU A 1 286 ? -9.556 -2.105 6.874 1.00 96.56 286 LEU A N 1
ATOM 2166 C CA . LEU A 1 286 ? -9.409 -0.797 7.501 1.00 96.56 286 LEU A CA 1
ATOM 2167 C C . LEU A 1 286 ? -10.565 -0.543 8.458 1.00 96.56 286 LEU A C 1
ATOM 2169 O O . LEU A 1 286 ? -11.732 -0.677 8.087 1.00 96.56 286 LEU A O 1
ATOM 2173 N N . ARG A 1 287 ? -10.257 -0.099 9.676 1.00 97.75 287 ARG A N 1
ATOM 2174 C CA . ARG A 1 287 ? -11.263 0.446 10.591 1.00 97.75 287 ARG A CA 1
ATOM 2175 C C . ARG A 1 287 ? -11.144 1.956 10.608 1.00 97.75 287 ARG A C 1
ATOM 2177 O O . ARG A 1 287 ? -10.121 2.496 11.028 1.00 97.75 287 ARG A O 1
ATOM 2184 N N . VAL A 1 288 ? -12.195 2.636 10.170 1.00 98.06 288 VAL A N 1
ATOM 2185 C CA . VAL A 1 288 ? -12.234 4.097 10.074 1.00 98.06 288 VAL A CA 1
ATOM 2186 C C . VAL A 1 288 ? -13.351 4.671 10.932 1.00 98.06 288 VAL A C 1
ATOM 2188 O O . VAL A 1 288 ? -14.376 4.032 11.147 1.00 98.06 288 VAL A O 1
ATOM 2191 N N . MET A 1 289 ? -13.180 5.889 11.427 1.00 98.31 289 MET A N 1
ATOM 2192 C CA . MET A 1 289 ? -14.219 6.649 12.108 1.00 98.31 289 MET A CA 1
ATOM 2193 C C . MET A 1 289 ? -14.739 7.738 11.174 1.00 98.31 289 MET A C 1
ATOM 2195 O O . MET A 1 289 ? -14.001 8.651 10.799 1.00 98.31 289 MET A O 1
ATOM 2199 N N . ARG A 1 290 ? -16.028 7.650 10.835 1.00 98.44 290 ARG A N 1
ATOM 2200 C CA . ARG A 1 290 ? -16.736 8.582 9.953 1.00 98.44 290 ARG A CA 1
ATOM 2201 C C . ARG A 1 290 ? -17.939 9.153 10.685 1.00 98.44 290 ARG A C 1
ATOM 2203 O O . ARG A 1 290 ? -18.826 8.405 11.091 1.00 98.44 290 ARG A O 1
ATOM 2210 N N . LYS A 1 291 ? -17.983 10.479 10.854 1.00 97.38 291 LYS A N 1
ATOM 2211 C CA . LYS A 1 291 ? -19.073 11.173 11.574 1.00 97.38 291 LYS A CA 1
ATOM 2212 C C . LYS A 1 291 ? -19.358 10.550 12.957 1.00 97.38 291 LYS A C 1
ATOM 2214 O O . LYS A 1 291 ? -20.503 10.308 13.315 1.00 97.38 291 LYS A O 1
ATOM 2219 N N . GLY A 1 292 ? -18.299 10.198 13.690 1.00 97.69 292 GLY A N 1
ATOM 2220 C CA . GLY A 1 292 ? -18.387 9.570 15.016 1.00 97.69 292 GLY A CA 1
ATOM 2221 C C . GLY A 1 292 ? -18.715 8.070 15.028 1.00 97.69 292 GLY A C 1
ATOM 2222 O O . GLY A 1 292 ? -18.645 7.459 16.089 1.00 97.69 292 GLY A O 1
ATOM 2223 N N . LYS A 1 293 ? -19.014 7.443 13.883 1.00 98.31 293 LYS A N 1
ATOM 2224 C CA . LYS A 1 293 ? -19.283 5.998 13.795 1.00 98.31 293 LYS A CA 1
ATOM 2225 C C . LYS A 1 293 ? -18.056 5.244 13.297 1.00 98.31 293 LYS A C 1
ATOM 2227 O O . LYS A 1 293 ? -17.436 5.652 12.316 1.00 98.31 293 LYS A O 1
ATOM 2232 N N . ALA A 1 294 ? -17.720 4.140 13.959 1.00 98.06 294 ALA A N 1
ATOM 2233 C CA . ALA A 1 294 ? -16.680 3.232 13.492 1.00 98.06 294 ALA A CA 1
ATOM 2234 C C . ALA A 1 294 ? -17.232 2.339 12.369 1.00 98.06 294 ALA A C 1
ATOM 2236 O O . ALA A 1 294 ? -18.257 1.683 12.542 1.00 98.06 294 ALA A O 1
ATOM 2237 N N . LEU A 1 295 ? -16.545 2.317 11.232 1.00 98.50 295 LEU A N 1
ATOM 2238 C CA . LEU A 1 295 ? -16.854 1.514 10.055 1.00 98.50 295 LEU A CA 1
ATOM 2239 C C . LEU A 1 295 ? -15.681 0.573 9.783 1.00 98.50 295 LEU A C 1
ATOM 2241 O O . LEU A 1 295 ? -14.527 0.997 9.818 1.00 98.50 295 LEU A O 1
ATOM 2245 N N . ASN A 1 296 ? -15.987 -0.688 9.489 1.00 98.00 296 ASN A N 1
ATOM 2246 C CA . ASN A 1 296 ? -15.010 -1.651 8.991 1.00 98.00 296 ASN A CA 1
ATOM 2247 C C . ASN A 1 296 ? -15.146 -1.723 7.469 1.00 98.00 296 ASN A C 1
ATOM 2249 O O . ASN A 1 296 ? -16.208 -2.078 6.960 1.00 98.00 296 ASN A O 1
ATOM 2253 N N . LEU A 1 297 ? -14.083 -1.364 6.759 1.00 97.62 297 LEU A N 1
ATOM 2254 C CA . LEU A 1 297 ? -13.994 -1.385 5.305 1.00 97.62 297 LEU A CA 1
ATOM 2255 C C . LEU A 1 297 ? -13.048 -2.513 4.891 1.00 97.62 297 LEU A C 1
ATOM 2257 O O . LEU A 1 297 ? -11.925 -2.597 5.388 1.00 97.62 297 LEU A O 1
ATOM 2261 N N . SER A 1 298 ? -13.497 -3.384 3.992 1.00 96.69 298 SER A N 1
ATOM 2262 C CA . SER A 1 298 ? -12.644 -4.400 3.376 1.00 96.69 298 SER A CA 1
ATOM 2263 C C . SER A 1 298 ? -12.051 -3.861 2.082 1.00 96.69 298 SER A C 1
ATOM 2265 O O . SER A 1 298 ? -12.803 -3.385 1.229 1.00 96.69 298 SER A O 1
ATOM 2267 N N . ILE A 1 299 ? -10.741 -3.994 1.921 1.00 93.12 299 ILE A N 1
ATOM 2268 C CA . ILE A 1 299 ? -10.042 -3.644 0.693 1.00 93.12 299 ILE A CA 1
ATOM 2269 C C . ILE A 1 299 ? -10.050 -4.842 -0.261 1.00 93.12 299 ILE A C 1
ATOM 2271 O O . ILE A 1 299 ? -9.614 -5.934 0.105 1.00 93.12 299 ILE A O 1
ATOM 2275 N N . ARG A 1 300 ? -10.590 -4.638 -1.468 1.00 85.50 300 ARG A N 1
ATOM 2276 C CA . ARG A 1 300 ? -10.648 -5.623 -2.558 1.00 85.50 300 ARG A CA 1
ATOM 2277 C C . ARG A 1 300 ? -10.268 -4.998 -3.896 1.00 85.50 300 ARG A C 1
ATOM 2279 O O . ARG A 1 300 ? -10.512 -3.782 -4.086 1.00 85.50 300 ARG A O 1
#